Protein AF-A0A925E3F7-F1 (afdb_monomer)

Foldseek 3Di:
DQLVVCCVVPVVVCVVVVHHDDSVVVVVCVVCVVPVVVVVVVVVVVVVCCCVPPNVVVCVVCVVLQVVLVVQLVPDDCPPPAQQRSCCQSLVANDDDVCPCSNVAPEEAEGEDCPVQLDWDWDDDDRYIYIYHHRDHGPPDDDPDPVSLVSLLVLLVVLVPDPLLVVVQVVLVVVQKDWLVRSCVVVVHDSVVSCVNVCSCSSLPQWHWDDDPPIIMIHGDVVSVVVSVVSVCVVVVDPD

Sequence (240 aa):
TFVDAIYNAYAHKWNEKGEEFDGRVFEDAYPLLIDPPAMQATIVEHLRFMWDEYLQQEWKRVLPMLQDSADAFRQIDFNGQTAIQAARVVTGRNLSGIWEDLDRAESVVFVPSAHIGPYVSMFHHDQQIYVLFGARMPEGVKMRSAALTRSELLVRLSALADDTRLTILELLTERDELCAQDIITLLNLSQSSASRHLRQLTATGYLVERRREVAKCYSLNPDRLSDTILALRTFVRGKA

Structure (mmCIF, N/CA/C/O backbone):
data_AF-A0A925E3F7-F1
#
_entry.id   AF-A0A925E3F7-F1
#
loop_
_atom_site.group_PDB
_atom_site.id
_atom_site.type_symbol
_atom_site.label_atom_id
_atom_site.label_alt_id
_atom_site.label_comp_id
_atom_site.label_asym_id
_atom_site.label_entity_id
_atom_site.label_seq_id
_atom_site.pdbx_PDB_ins_code
_atom_site.Cartn_x
_atom_site.Cartn_y
_atom_site.Cartn_z
_atom_site.occupancy
_atom_site.B_iso_or_equiv
_atom_site.auth_seq_id
_atom_site.auth_comp_id
_atom_site.auth_asym_id
_atom_site.auth_atom_id
_atom_site.pdbx_PDB_model_num
ATOM 1 N N . THR A 1 1 ? 34.779 8.160 -27.592 1.00 80.88 1 THR A N 1
ATOM 2 C CA . THR A 1 1 ? 33.716 7.201 -27.972 1.00 80.88 1 THR A CA 1
ATOM 3 C C . THR A 1 1 ? 32.406 7.617 -27.310 1.00 80.88 1 THR A C 1
ATOM 5 O O . THR A 1 1 ? 32.421 8.564 -26.528 1.00 80.88 1 THR A O 1
ATOM 8 N N . PHE A 1 2 ? 31.270 6.977 -27.621 1.00 84.06 2 PHE A N 1
ATOM 9 C CA . PHE A 1 2 ? 30.008 7.229 -26.900 1.00 84.06 2 PHE A CA 1
ATOM 10 C C . PHE A 1 2 ? 30.173 7.018 -25.385 1.00 84.06 2 PHE A C 1
ATOM 12 O O . PHE A 1 2 ? 29.773 7.870 -24.598 1.00 84.06 2 PHE A O 1
ATOM 19 N N . VAL A 1 3 ? 30.860 5.944 -24.990 1.00 86.00 3 VAL A N 1
ATOM 20 C CA . VAL A 1 3 ? 31.165 5.622 -23.589 1.00 86.00 3 VAL A CA 1
ATOM 21 C C . VAL A 1 3 ? 32.004 6.711 -22.930 1.00 86.00 3 VAL A C 1
ATOM 23 O O . VAL A 1 3 ? 31.659 7.146 -21.838 1.00 86.00 3 VAL A O 1
ATOM 26 N N . ASP A 1 4 ? 33.037 7.227 -23.607 1.00 86.62 4 ASP A N 1
ATOM 27 C CA . ASP A 1 4 ? 33.854 8.325 -23.065 1.00 86.62 4 ASP A CA 1
ATOM 28 C C . ASP A 1 4 ? 33.016 9.591 -22.832 1.00 86.62 4 ASP A C 1
ATOM 30 O O . ASP A 1 4 ? 33.232 10.320 -21.865 1.00 86.62 4 ASP A O 1
ATOM 34 N N . ALA A 1 5 ? 32.042 9.866 -23.707 1.00 87.06 5 ALA A N 1
ATOM 35 C CA . ALA A 1 5 ? 31.140 11.002 -23.545 1.00 87.06 5 ALA A CA 1
ATOM 36 C C . ALA A 1 5 ? 30.210 10.817 -22.333 1.00 87.06 5 ALA A C 1
ATOM 38 O O . ALA A 1 5 ? 30.039 11.754 -21.553 1.00 87.06 5 ALA A O 1
ATOM 39 N N . ILE A 1 6 ? 29.663 9.611 -22.133 1.00 87.50 6 ILE A N 1
ATOM 40 C CA . ILE A 1 6 ? 28.860 9.269 -20.948 1.00 87.50 6 ILE A CA 1
ATOM 41 C C . ILE A 1 6 ? 29.702 9.343 -19.671 1.00 87.50 6 ILE A C 1
ATOM 43 O O . ILE A 1 6 ? 29.271 9.960 -18.697 1.00 87.50 6 ILE A O 1
ATOM 47 N N . TYR A 1 7 ? 30.906 8.769 -19.678 1.00 86.12 7 TYR A N 1
ATOM 48 C CA . TYR A 1 7 ? 31.830 8.804 -18.548 1.00 86.12 7 TYR A CA 1
ATOM 49 C C . TYR A 1 7 ? 32.138 10.248 -18.144 1.00 86.12 7 TYR A C 1
ATOM 51 O O . TYR A 1 7 ? 31.913 10.638 -17.000 1.00 86.12 7 TYR A O 1
ATOM 59 N N . ASN A 1 8 ? 32.543 11.092 -19.094 1.00 89.69 8 ASN A N 1
ATOM 60 C CA . ASN A 1 8 ? 32.860 12.492 -18.808 1.00 89.69 8 ASN A CA 1
ATOM 61 C C . ASN A 1 8 ? 31.646 13.289 -18.300 1.00 89.69 8 ASN A C 1
ATOM 63 O O . ASN A 1 8 ? 31.802 14.176 -17.462 1.00 89.69 8 ASN A O 1
ATOM 67 N N . ALA A 1 9 ? 30.437 12.975 -18.774 1.00 86.38 9 ALA A N 1
ATOM 68 C CA . ALA A 1 9 ? 29.220 13.661 -18.350 1.00 86.38 9 ALA A CA 1
ATOM 69 C C . ALA A 1 9 ? 28.705 13.199 -16.977 1.00 86.38 9 ALA A C 1
ATOM 71 O O . ALA A 1 9 ? 28.122 14.000 -16.242 1.00 86.38 9 ALA A O 1
ATOM 72 N N . TYR A 1 10 ? 28.897 11.927 -16.614 1.00 83.38 10 TYR A N 1
ATOM 73 C CA . TYR A 1 10 ? 28.172 11.324 -15.495 1.00 83.38 10 TYR A CA 1
ATOM 74 C C . TYR A 1 10 ? 29.018 10.556 -14.471 1.00 83.38 10 TYR A C 1
ATOM 76 O O . TYR A 1 10 ? 28.476 10.244 -13.413 1.00 83.38 10 TYR A O 1
ATOM 84 N N . ALA A 1 11 ? 30.316 10.310 -14.688 1.00 80.62 11 ALA A N 1
ATOM 85 C CA . ALA A 1 11 ? 31.153 9.519 -13.769 1.00 80.62 11 ALA A CA 1
ATOM 86 C C . ALA A 1 11 ? 31.174 10.060 -12.327 1.00 80.62 11 ALA A C 1
ATOM 88 O O . ALA A 1 11 ? 31.210 9.283 -11.375 1.00 80.62 11 ALA A O 1
ATOM 89 N N . HIS A 1 12 ? 31.061 11.381 -12.144 1.00 83.75 12 HIS A N 1
ATOM 90 C CA . HIS A 1 12 ? 30.967 11.991 -10.812 1.00 83.75 12 HIS A CA 1
ATOM 91 C C . HIS A 1 12 ? 29.797 11.432 -9.978 1.00 83.75 12 HIS A C 1
ATOM 93 O O . HIS A 1 12 ? 29.954 11.233 -8.777 1.00 83.75 12 HIS A O 1
ATOM 99 N N . LYS A 1 13 ? 28.663 11.088 -10.610 1.00 83.75 13 LYS A N 1
ATOM 100 C CA . LYS A 1 13 ? 27.480 10.539 -9.922 1.00 83.75 13 LYS A CA 1
ATOM 101 C C . LYS A 1 13 ? 27.688 9.124 -9.384 1.00 83.75 13 LYS A C 1
ATOM 103 O O . LYS A 1 13 ? 27.020 8.740 -8.429 1.00 83.75 13 LYS A O 1
ATOM 108 N N . TRP A 1 14 ? 28.567 8.344 -10.011 1.00 80.69 14 TRP A N 1
ATOM 109 C CA . TRP A 1 14 ? 28.932 7.001 -9.550 1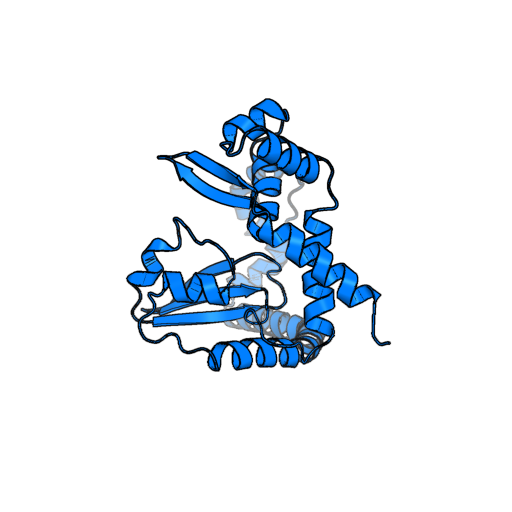.00 80.69 14 TRP A CA 1
ATOM 110 C C . TRP A 1 14 ? 29.900 7.088 -8.367 1.00 80.69 14 TRP A C 1
ATOM 112 O O . TRP A 1 14 ? 29.673 6.455 -7.336 1.00 80.69 14 TRP A O 1
ATOM 122 N N . ASN A 1 15 ? 30.877 7.997 -8.444 1.00 77.88 15 ASN A N 1
ATOM 123 C CA . ASN A 1 15 ? 31.803 8.269 -7.343 1.00 77.88 15 ASN A CA 1
ATOM 124 C C . ASN A 1 15 ? 31.083 8.755 -6.071 1.00 77.88 15 ASN A C 1
ATOM 126 O O . ASN A 1 15 ? 31.417 8.312 -4.975 1.00 77.88 15 ASN A O 1
ATOM 130 N N . GLU A 1 16 ? 30.065 9.613 -6.200 1.00 83.31 16 GLU A N 1
ATOM 131 C CA . GLU A 1 16 ? 29.233 10.077 -5.073 1.00 83.31 16 GLU A CA 1
ATOM 132 C C . GLU A 1 16 ? 28.479 8.941 -4.365 1.00 83.31 16 GLU A C 1
ATOM 134 O O . GLU A 1 16 ? 28.187 9.036 -3.173 1.00 83.31 16 GLU A O 1
ATOM 139 N N . LYS A 1 17 ? 28.175 7.858 -5.088 1.00 79.69 17 LYS A N 1
ATOM 140 C CA . LYS A 1 17 ? 27.519 6.659 -4.554 1.00 79.69 17 LYS A CA 1
ATOM 141 C C . LYS A 1 17 ? 28.503 5.584 -4.088 1.00 79.69 17 LYS A C 1
ATOM 143 O O . LYS A 1 17 ? 28.065 4.576 -3.543 1.00 79.69 17 LYS A O 1
ATOM 148 N N . GLY A 1 18 ? 29.809 5.792 -4.277 1.00 84.31 18 GLY A N 1
ATOM 149 C CA . GLY A 1 18 ? 30.837 4.784 -4.004 1.00 84.31 18 GLY A CA 1
ATOM 150 C C . GLY A 1 18 ? 30.796 3.591 -4.965 1.00 84.31 18 GLY A C 1
ATOM 151 O O . GLY A 1 18 ? 31.24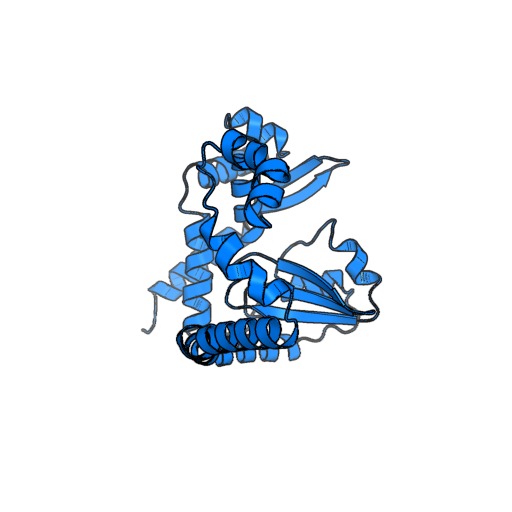5 2.507 -4.604 1.00 84.31 18 GLY A O 1
ATOM 152 N N . GLU A 1 19 ? 30.236 3.775 -6.161 1.00 83.75 19 GLU A N 1
ATOM 153 C CA . GLU A 1 19 ? 30.099 2.743 -7.191 1.00 83.75 19 GLU A CA 1
ATOM 154 C C . GLU A 1 19 ? 31.135 2.967 -8.304 1.00 83.75 19 GLU A C 1
ATOM 156 O O . GLU A 1 19 ? 31.425 4.105 -8.673 1.00 83.75 19 GLU A O 1
ATOM 161 N N . GLU A 1 20 ? 31.689 1.889 -8.863 1.00 83.38 20 GLU A N 1
ATOM 162 C CA . GLU A 1 20 ? 32.582 1.967 -10.024 1.00 83.38 20 GLU A CA 1
ATOM 163 C C . GLU A 1 20 ? 31.760 2.093 -11.317 1.00 83.38 20 GLU A C 1
ATOM 165 O O . GLU A 1 20 ? 30.698 1.481 -11.461 1.00 83.38 20 GLU A O 1
ATOM 170 N N . PHE A 1 21 ? 32.228 2.907 -12.266 1.00 83.88 21 PHE A N 1
ATOM 171 C CA . PHE A 1 21 ? 31.546 3.076 -13.547 1.00 83.88 21 PHE A CA 1
ATOM 172 C C . PHE A 1 21 ? 31.728 1.831 -14.429 1.00 83.88 21 PHE A C 1
ATOM 174 O O . PHE A 1 21 ? 32.831 1.557 -14.900 1.00 83.88 21 PHE A O 1
ATOM 181 N N . ASP A 1 22 ? 30.638 1.110 -14.705 1.00 83.38 22 ASP A N 1
ATOM 182 C CA . ASP A 1 22 ? 30.627 0.001 -15.666 1.00 83.38 22 ASP A CA 1
ATOM 183 C C . ASP A 1 22 ? 30.218 0.493 -17.065 1.00 83.38 22 ASP A C 1
ATOM 185 O O . ASP A 1 22 ? 29.039 0.699 -17.362 1.00 83.38 22 ASP A O 1
ATOM 189 N N . GLY A 1 23 ? 31.211 0.687 -17.938 1.00 83.00 23 GLY A N 1
ATOM 190 C CA . GLY A 1 23 ? 31.008 1.170 -19.307 1.00 83.00 23 GLY A CA 1
ATOM 191 C C . GLY A 1 23 ? 30.306 0.179 -20.239 1.00 83.00 23 GLY A C 1
ATOM 192 O O . GLY A 1 23 ? 29.714 0.608 -21.230 1.00 83.00 23 GLY A O 1
ATOM 193 N N . ARG A 1 24 ? 30.309 -1.121 -19.916 1.00 85.81 24 ARG A N 1
ATOM 194 C CA . ARG A 1 24 ? 29.814 -2.185 -20.812 1.00 85.81 24 ARG A CA 1
ATOM 195 C C . ARG A 1 24 ? 28.329 -2.046 -21.113 1.00 85.81 24 ARG A C 1
ATOM 197 O O . ARG A 1 24 ? 27.911 -2.197 -22.252 1.00 85.81 24 ARG A O 1
ATOM 204 N N . VAL A 1 25 ? 27.541 -1.645 -20.115 1.00 84.12 25 VAL A N 1
ATOM 205 C CA . VAL A 1 25 ? 26.101 -1.395 -20.289 1.00 84.12 25 VAL A CA 1
ATOM 206 C C . VAL A 1 25 ? 25.850 -0.316 -21.346 1.00 84.12 25 VAL A C 1
ATOM 208 O O . VAL A 1 25 ? 24.896 -0.404 -22.116 1.00 84.12 25 VAL A O 1
ATOM 211 N N . PHE A 1 26 ? 26.711 0.701 -21.410 1.00 87.88 26 PHE A N 1
ATOM 212 C CA . PHE A 1 26 ? 26.598 1.775 -22.393 1.00 87.88 26 PHE A CA 1
ATOM 213 C C . PHE A 1 26 ? 27.128 1.361 -23.769 1.00 87.88 26 PHE A C 1
ATOM 215 O O . PHE A 1 26 ? 26.588 1.817 -24.776 1.00 87.88 26 PHE A O 1
ATOM 222 N N . GLU A 1 27 ? 28.139 0.490 -23.826 1.00 88.81 27 GLU A N 1
ATOM 223 C CA . GLU A 1 27 ? 28.605 -0.129 -25.074 1.00 88.81 27 GLU A CA 1
ATOM 224 C C . GLU A 1 27 ? 27.503 -0.969 -25.717 1.00 88.81 27 GLU A C 1
ATOM 226 O O . GLU A 1 27 ? 27.208 -0.775 -26.895 1.00 88.81 27 GLU A O 1
ATOM 231 N N . ASP A 1 28 ? 26.837 -1.815 -24.931 1.00 86.12 28 ASP A N 1
ATOM 232 C CA . ASP A 1 28 ? 25.758 -2.687 -25.403 1.00 86.12 28 ASP A CA 1
ATOM 233 C C . ASP A 1 28 ? 24.484 -1.900 -25.758 1.00 86.12 28 ASP A C 1
ATOM 235 O O . ASP A 1 28 ? 23.753 -2.261 -26.682 1.00 86.12 28 ASP A O 1
ATOM 239 N N . ALA A 1 29 ? 24.214 -0.791 -25.060 1.00 87.00 29 ALA A N 1
ATOM 240 C CA . ALA A 1 29 ? 23.050 0.054 -25.329 1.00 87.00 29 ALA A CA 1
ATOM 241 C C . ALA A 1 29 ? 23.217 0.948 -26.568 1.00 87.00 29 ALA A C 1
ATOM 243 O O . ALA A 1 29 ? 22.222 1.296 -27.208 1.00 87.00 29 ALA A O 1
ATOM 244 N N . TYR A 1 30 ? 24.445 1.351 -26.914 1.00 90.31 30 TYR A N 1
ATOM 245 C CA . TYR A 1 30 ? 24.676 2.328 -27.980 1.00 90.31 30 TYR A CA 1
ATOM 246 C C . TYR A 1 30 ? 24.139 1.898 -29.356 1.00 90.31 30 TYR A C 1
ATOM 248 O O . TYR A 1 30 ? 23.446 2.711 -29.972 1.00 90.31 30 TYR A O 1
ATOM 256 N N . PRO A 1 31 ? 24.362 0.653 -29.833 1.00 91.56 31 PRO A N 1
ATOM 257 C CA . PRO A 1 31 ? 23.783 0.181 -31.090 1.00 91.56 31 PRO A CA 1
ATOM 258 C C . PRO A 1 31 ? 22.253 0.260 -31.115 1.00 91.56 31 PRO A C 1
ATOM 260 O O . PRO A 1 31 ? 21.681 0.605 -32.143 1.00 91.56 31 PRO A O 1
ATOM 263 N N . LEU A 1 32 ? 21.592 0.002 -29.981 1.00 92.25 32 LEU A N 1
ATOM 264 C CA . LEU A 1 32 ? 20.134 0.088 -29.867 1.00 92.25 32 LEU A CA 1
ATOM 265 C C . LEU A 1 32 ? 19.660 1.548 -29.943 1.00 92.25 32 LEU A C 1
ATOM 267 O O . LEU A 1 32 ? 18.677 1.849 -30.610 1.00 92.25 32 LEU A O 1
ATOM 271 N N . LEU A 1 33 ? 20.379 2.489 -29.324 1.00 89.94 33 LEU A N 1
ATOM 272 C CA . LEU A 1 33 ? 19.999 3.910 -29.336 1.00 89.94 33 LEU A CA 1
ATOM 273 C C . LEU A 1 33 ? 20.025 4.545 -30.734 1.00 89.94 33 LEU A C 1
ATOM 275 O O . LEU A 1 33 ? 19.300 5.509 -30.977 1.00 89.94 33 LEU A O 1
ATOM 279 N N . ILE A 1 34 ? 20.859 4.027 -31.638 1.00 94.50 34 ILE A N 1
ATOM 280 C CA . ILE A 1 34 ? 20.978 4.518 -33.020 1.00 94.50 34 ILE A CA 1
ATOM 281 C C . ILE A 1 34 ? 20.161 3.696 -34.032 1.00 94.50 34 ILE A C 1
ATOM 283 O O . ILE A 1 34 ? 20.112 4.068 -35.203 1.00 94.50 34 ILE A O 1
ATOM 287 N N . ASP A 1 35 ? 19.493 2.628 -33.585 1.00 96.31 35 ASP A N 1
ATOM 288 C CA . ASP A 1 35 ? 18.611 1.770 -34.384 1.00 96.31 35 ASP A CA 1
ATOM 289 C C . ASP A 1 35 ? 17.268 1.562 -33.647 1.00 96.31 35 ASP A C 1
ATOM 291 O O . ASP A 1 35 ? 17.087 0.587 -32.909 1.00 96.31 35 ASP A O 1
ATOM 295 N N . PRO A 1 36 ? 16.301 2.491 -33.814 1.00 94.56 36 PRO A N 1
ATOM 296 C CA . PRO A 1 36 ? 15.024 2.426 -33.106 1.00 94.56 36 PRO A CA 1
ATOM 297 C C . PRO A 1 36 ? 14.232 1.126 -33.343 1.00 94.56 36 PRO A C 1
ATOM 299 O O . PRO A 1 36 ? 13.681 0.601 -32.371 1.00 94.56 36 PRO A O 1
ATOM 302 N N . PRO A 1 37 ? 14.169 0.562 -34.570 1.00 97.00 37 PRO A N 1
ATOM 303 C CA . PRO A 1 37 ? 13.594 -0.765 -34.784 1.00 97.00 37 PRO A CA 1
ATOM 304 C C . PRO A 1 37 ? 14.263 -1.873 -33.962 1.00 97.00 37 PRO A C 1
ATOM 306 O O . PRO A 1 37 ? 13.551 -2.667 -33.339 1.00 97.00 37 PRO A O 1
ATOM 309 N N . ALA A 1 38 ? 15.599 -1.926 -33.917 1.00 95.50 38 ALA A N 1
ATOM 310 C CA . ALA A 1 38 ? 16.311 -2.920 -33.112 1.00 95.50 38 ALA A CA 1
ATOM 311 C C . ALA A 1 38 ? 16.031 -2.737 -31.612 1.00 95.50 38 ALA A C 1
ATOM 313 O O . ALA A 1 38 ? 15.701 -3.705 -30.928 1.00 95.50 38 ALA A O 1
ATOM 314 N N . MET A 1 39 ? 16.054 -1.498 -31.110 1.00 95.06 39 MET A N 1
ATOM 315 C CA . MET A 1 39 ? 15.705 -1.190 -29.718 1.00 95.06 39 MET A CA 1
ATOM 316 C C . MET A 1 39 ? 14.287 -1.637 -29.366 1.00 95.06 39 MET A C 1
ATOM 318 O O . MET A 1 39 ? 14.069 -2.258 -28.323 1.00 95.06 39 MET A O 1
ATOM 322 N N . GLN A 1 40 ? 13.316 -1.349 -30.237 1.00 96.44 40 GLN A N 1
ATOM 323 C CA . GLN A 1 40 ? 11.938 -1.785 -30.044 1.00 96.44 40 GLN A CA 1
ATOM 324 C C . GLN A 1 40 ? 11.850 -3.313 -29.989 1.00 96.44 40 GLN A C 1
ATOM 326 O O . GLN A 1 40 ? 11.184 -3.846 -29.100 1.00 96.44 40 GLN A O 1
ATOM 331 N N . ALA A 1 41 ? 12.520 -4.017 -30.906 1.00 96.50 41 ALA A N 1
ATOM 332 C CA . ALA A 1 41 ? 12.535 -5.475 -30.932 1.00 96.50 41 ALA A CA 1
ATOM 333 C C . ALA A 1 41 ? 13.101 -6.055 -29.628 1.00 96.50 41 ALA A C 1
ATOM 335 O O . ALA A 1 41 ? 12.443 -6.892 -29.013 1.00 96.50 41 ALA A O 1
ATOM 336 N N . THR A 1 42 ? 14.242 -5.545 -29.154 1.00 94.94 42 THR A N 1
ATOM 337 C CA . THR A 1 42 ? 14.868 -5.972 -27.894 1.00 94.94 42 THR A CA 1
ATOM 338 C C . THR A 1 42 ? 13.965 -5.731 -26.683 1.00 94.94 42 THR A C 1
ATOM 340 O O . THR A 1 42 ? 13.798 -6.624 -25.853 1.00 94.94 42 THR A O 1
ATOM 343 N N . ILE A 1 43 ? 13.336 -4.554 -26.574 1.00 95.12 43 ILE A N 1
ATOM 344 C CA . ILE A 1 43 ? 12.414 -4.254 -25.464 1.00 95.12 43 ILE A CA 1
ATOM 345 C C . ILE A 1 43 ? 11.214 -5.204 -25.498 1.00 95.12 43 ILE A C 1
ATOM 347 O O . ILE A 1 43 ? 10.842 -5.771 -24.471 1.00 95.12 43 ILE A O 1
ATOM 351 N N . VAL A 1 44 ? 10.602 -5.395 -26.668 1.00 97.50 44 VAL A N 1
ATOM 352 C CA . VAL A 1 44 ? 9.4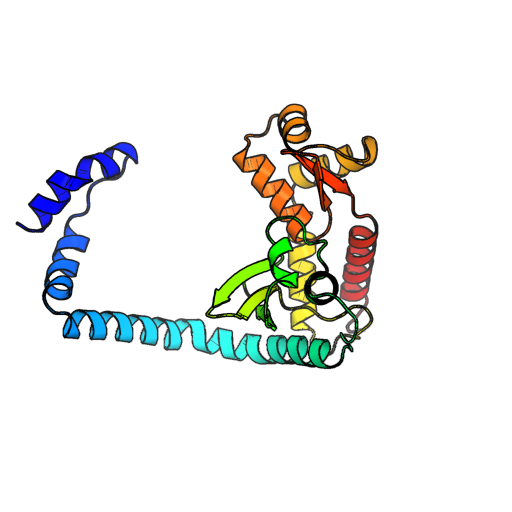32 -6.269 -26.821 1.00 97.50 44 VAL A CA 1
ATOM 353 C C . VAL A 1 44 ? 9.788 -7.724 -26.518 1.00 97.50 44 VAL A C 1
ATOM 355 O O . VAL A 1 44 ? 9.011 -8.406 -25.853 1.00 97.50 44 VAL A O 1
ATOM 358 N N . GLU A 1 45 ? 10.945 -8.200 -26.972 1.00 97.62 45 GLU A N 1
ATOM 359 C CA . GLU A 1 45 ? 11.448 -9.541 -26.670 1.00 97.62 45 GLU A CA 1
ATOM 360 C C . GLU A 1 45 ? 11.653 -9.731 -25.166 1.00 97.62 45 GLU A C 1
ATOM 362 O O . GLU A 1 45 ? 11.151 -10.699 -24.599 1.00 97.62 45 GLU A O 1
ATOM 367 N N . HIS A 1 46 ? 12.287 -8.768 -24.494 1.00 96.06 46 HIS A N 1
ATOM 368 C CA . HIS A 1 46 ? 12.482 -8.827 -23.049 1.00 96.06 46 HIS A CA 1
ATOM 369 C C . HIS A 1 46 ? 11.154 -8.815 -22.275 1.00 96.06 46 HIS A C 1
ATOM 371 O O . HIS A 1 46 ? 10.971 -9.595 -21.340 1.00 96.06 46 HIS A O 1
ATOM 377 N N . LEU A 1 47 ? 10.194 -7.973 -22.674 1.00 97.81 47 LEU A N 1
ATOM 378 C CA . LEU A 1 47 ? 8.861 -7.941 -22.063 1.00 97.81 47 LEU A CA 1
ATOM 379 C C . LEU A 1 47 ? 8.104 -9.262 -22.266 1.00 97.81 47 LEU A C 1
ATOM 381 O O . LEU A 1 47 ? 7.431 -9.719 -21.343 1.00 97.81 47 LEU A O 1
ATOM 385 N N . ARG A 1 48 ? 8.224 -9.889 -23.444 1.00 98.00 48 ARG A N 1
ATOM 386 C CA . ARG A 1 48 ? 7.644 -11.215 -23.717 1.00 98.00 48 ARG A CA 1
ATOM 387 C C . ARG A 1 48 ? 8.292 -12.293 -22.865 1.00 98.00 48 ARG A C 1
ATOM 389 O O . ARG A 1 48 ? 7.570 -13.033 -22.217 1.00 98.00 48 ARG A O 1
ATOM 396 N N . PHE A 1 49 ? 9.619 -12.310 -22.778 1.00 97.81 49 PHE A N 1
ATOM 397 C CA . PHE A 1 49 ? 10.344 -13.207 -21.881 1.00 97.81 49 PHE A CA 1
ATOM 398 C C . PHE A 1 49 ? 9.872 -13.054 -20.429 1.00 97.81 49 PHE A C 1
ATOM 400 O O . PHE A 1 49 ? 9.522 -14.040 -19.787 1.00 97.81 49 PHE A O 1
ATOM 407 N N . MET A 1 50 ? 9.778 -11.820 -19.916 1.00 97.62 50 MET A N 1
ATOM 408 C CA . MET A 1 50 ? 9.261 -11.588 -18.563 1.00 97.62 50 MET A CA 1
ATOM 409 C C . MET A 1 50 ? 7.829 -12.106 -18.394 1.00 97.62 50 MET A C 1
ATOM 411 O O . MET A 1 50 ? 7.491 -12.680 -17.355 1.00 97.62 50 MET A O 1
ATOM 415 N N . TRP A 1 51 ? 6.982 -11.897 -19.403 1.00 97.19 51 TRP A N 1
ATOM 416 C CA . TRP A 1 51 ? 5.612 -12.386 -19.392 1.00 97.19 51 TRP A CA 1
ATOM 417 C C . TRP A 1 51 ? 5.546 -13.912 -19.365 1.00 97.19 51 TRP A C 1
ATOM 419 O O . TRP A 1 51 ? 4.907 -14.467 -18.473 1.00 97.19 51 TRP A O 1
ATOM 429 N N . ASP A 1 52 ? 6.215 -14.570 -20.304 1.00 97.12 52 ASP A N 1
ATOM 430 C CA . ASP A 1 52 ? 6.130 -16.012 -20.511 1.00 97.12 52 ASP A CA 1
ATOM 431 C C . ASP A 1 52 ? 6.766 -16.793 -19.353 1.00 97.12 52 ASP A C 1
ATOM 433 O O . ASP A 1 52 ? 6.169 -17.760 -18.875 1.00 97.12 52 ASP A O 1
ATOM 437 N N . GLU A 1 53 ? 7.904 -16.327 -18.832 1.00 96.06 53 GLU A N 1
ATOM 438 C CA . GLU A 1 53 ? 8.655 -17.040 -17.792 1.00 96.06 53 GLU A CA 1
ATOM 439 C C . GLU A 1 53 ? 8.172 -16.747 -16.366 1.00 96.06 53 GLU A C 1
ATOM 441 O O . GLU A 1 53 ? 8.225 -17.626 -15.506 1.00 96.06 53 GLU A O 1
ATOM 446 N N . TYR A 1 54 ? 7.697 -15.526 -16.083 1.00 92.31 54 TYR A N 1
ATOM 447 C CA . TYR A 1 54 ? 7.428 -15.103 -14.700 1.00 92.31 54 TYR A CA 1
ATOM 448 C C . TYR A 1 54 ? 5.995 -14.622 -14.468 1.00 92.31 54 TYR A C 1
ATOM 450 O O . TYR A 1 54 ? 5.360 -15.010 -13.483 1.00 92.31 54 TYR A O 1
ATOM 458 N N . LEU A 1 55 ? 5.460 -13.758 -15.335 1.00 95.00 55 LEU A N 1
ATOM 459 C CA . LEU A 1 55 ? 4.217 -13.040 -15.024 1.00 95.00 55 LEU A CA 1
ATOM 460 C C . LEU A 1 55 ? 2.953 -13.821 -15.400 1.00 95.00 55 LEU A C 1
ATOM 462 O O . LEU A 1 55 ? 1.941 -13.694 -14.713 1.00 95.00 55 LEU A O 1
ATOM 466 N N . GLN A 1 56 ? 2.977 -14.646 -16.450 1.00 96.56 56 GLN A N 1
ATOM 467 C CA . GLN A 1 56 ? 1.779 -15.325 -16.954 1.00 96.56 56 GLN A CA 1
ATOM 468 C C . GLN A 1 56 ? 1.226 -16.341 -15.944 1.00 96.56 56 GLN A C 1
ATOM 470 O O . GLN A 1 56 ? 0.009 -16.425 -15.745 1.00 96.56 56 GLN A O 1
ATOM 475 N N . GLN A 1 57 ? 2.099 -17.123 -15.301 1.00 93.56 57 GLN A N 1
ATOM 476 C CA . GLN A 1 57 ? 1.681 -18.090 -14.282 1.00 93.56 57 GLN A CA 1
ATOM 477 C C . GLN A 1 57 ? 1.079 -17.378 -13.068 1.00 93.56 57 GLN A C 1
ATOM 479 O O . GLN A 1 57 ? 0.025 -17.781 -12.572 1.00 93.56 57 GLN A O 1
ATOM 484 N N . GLU A 1 58 ? 1.720 -16.299 -12.622 1.00 92.25 58 GLU A N 1
ATOM 485 C CA . GLU A 1 58 ? 1.229 -15.483 -11.518 1.00 92.25 58 GLU A CA 1
ATOM 486 C C . GLU A 1 58 ? -0.121 -14.842 -11.857 1.00 92.25 58 GLU A C 1
ATOM 488 O O . GLU A 1 58 ? -1.055 -14.938 -11.062 1.00 92.25 58 GLU A O 1
ATOM 493 N N . TRP A 1 59 ? -0.276 -14.294 -13.066 1.00 94.12 59 TRP A N 1
ATOM 494 C CA . TRP A 1 59 ? -1.540 -13.746 -13.558 1.00 94.12 59 TRP A CA 1
ATOM 495 C C . TRP A 1 59 ? -2.663 -14.783 -13.516 1.00 94.12 59 TRP A C 1
ATOM 497 O O . TRP A 1 59 ? -3.712 -14.529 -12.927 1.00 94.12 59 TRP A O 1
ATOM 507 N N . LYS A 1 60 ? -2.430 -15.987 -14.056 1.00 94.38 60 LYS A N 1
ATOM 508 C CA . LYS A 1 60 ? -3.396 -17.100 -13.997 1.00 94.38 60 LYS A CA 1
ATOM 509 C C . LYS A 1 60 ? -3.761 -17.465 -12.556 1.00 94.38 60 LYS A C 1
ATOM 511 O O . LYS A 1 60 ? -4.916 -17.784 -12.284 1.00 94.38 60 LYS A O 1
ATOM 516 N N . ARG A 1 61 ? -2.794 -17.408 -11.633 1.00 90.56 61 ARG A N 1
ATOM 517 C CA . ARG A 1 61 ? -2.997 -17.717 -10.211 1.00 90.56 61 ARG A CA 1
ATOM 518 C C . ARG A 1 61 ? -3.856 -16.671 -9.500 1.00 90.56 61 ARG A C 1
ATOM 520 O O . ARG A 1 61 ? -4.692 -17.048 -8.680 1.00 90.56 61 ARG A O 1
ATOM 527 N N . VAL A 1 62 ? -3.646 -15.381 -9.767 1.00 90.38 62 VAL A N 1
ATOM 528 C CA . VAL A 1 62 ? -4.341 -14.292 -9.054 1.00 90.38 62 VAL A CA 1
ATOM 529 C C . VAL A 1 62 ? -5.635 -13.844 -9.729 1.00 90.38 62 VAL A C 1
ATOM 531 O O . VAL A 1 62 ? -6.497 -13.294 -9.049 1.00 90.38 62 VAL A O 1
ATOM 534 N N . LEU A 1 63 ? -5.816 -14.100 -11.027 1.00 92.44 63 LEU A N 1
ATOM 535 C CA . LEU A 1 63 ? -6.969 -13.627 -11.798 1.00 92.44 63 LEU A CA 1
ATOM 536 C C . LEU A 1 63 ? -8.334 -13.983 -11.172 1.00 92.44 63 LEU A C 1
ATOM 538 O O . LEU A 1 63 ? -9.132 -13.058 -11.014 1.00 92.44 63 LEU A O 1
ATOM 542 N N . PRO A 1 64 ? -8.611 -15.230 -10.731 1.00 91.00 64 PRO A N 1
ATOM 543 C CA . PRO A 1 64 ? -9.905 -15.557 -10.121 1.00 91.00 64 PRO A CA 1
ATOM 544 C C . PRO A 1 64 ? -10.189 -14.729 -8.863 1.00 91.00 64 PRO A C 1
ATOM 546 O O . PRO A 1 64 ? -11.293 -14.243 -8.656 1.00 91.00 64 PRO A O 1
ATOM 549 N N . MET A 1 65 ? -9.158 -14.500 -8.047 1.00 87.81 65 MET A N 1
ATOM 550 C CA . MET A 1 65 ? -9.248 -13.696 -6.830 1.00 87.81 65 MET A CA 1
ATOM 551 C C . MET A 1 65 ? -9.549 -12.218 -7.138 1.00 87.81 65 MET A C 1
ATOM 553 O O . MET A 1 65 ? -10.316 -11.579 -6.417 1.00 87.81 65 MET A O 1
ATOM 557 N N . LEU A 1 66 ? -8.947 -11.666 -8.197 1.00 92.50 66 LEU A N 1
ATOM 558 C CA . LEU A 1 66 ? -9.206 -10.293 -8.641 1.00 92.50 66 LEU A CA 1
ATOM 559 C C . LEU A 1 66 ? -10.617 -10.142 -9.222 1.00 92.50 66 LEU A C 1
ATOM 561 O O . LEU A 1 66 ? -11.278 -9.142 -8.945 1.00 92.50 66 LEU A O 1
ATOM 565 N N . GLN A 1 67 ? -11.081 -11.138 -9.981 1.00 93.06 67 GLN A N 1
ATOM 566 C CA . GLN A 1 67 ? -12.442 -11.190 -10.518 1.00 93.06 67 GLN A CA 1
ATOM 567 C C . GLN A 1 67 ? -13.478 -11.253 -9.393 1.00 93.06 67 GLN A C 1
ATOM 569 O O . GLN A 1 67 ? -14.369 -10.411 -9.363 1.00 93.06 67 GLN A O 1
ATOM 574 N N . ASP A 1 68 ? -13.296 -12.146 -8.415 1.00 89.56 68 ASP A N 1
ATOM 575 C CA . ASP A 1 68 ? -14.170 -12.247 -7.239 1.00 89.56 68 ASP A CA 1
ATOM 576 C C . ASP A 1 68 ? -14.282 -10.909 -6.487 1.00 89.56 68 ASP A C 1
ATOM 578 O O . ASP A 1 68 ? -15.376 -10.492 -6.104 1.00 89.56 68 ASP A O 1
ATOM 582 N N . SER A 1 69 ? -13.149 -10.224 -6.283 1.00 90.75 69 SER A N 1
ATOM 583 C CA . SER A 1 69 ? -13.103 -8.913 -5.625 1.00 90.75 69 SER A CA 1
ATOM 584 C C . SER A 1 69 ? -13.866 -7.855 -6.428 1.00 90.75 69 SER A C 1
ATOM 586 O O . SER A 1 69 ? -14.726 -7.165 -5.878 1.00 90.75 69 SER A O 1
ATOM 588 N N . ALA A 1 70 ? -13.605 -7.755 -7.735 1.00 93.81 70 ALA A N 1
ATOM 589 C CA . ALA A 1 70 ? -14.288 -6.808 -8.613 1.00 93.81 70 ALA A CA 1
ATOM 590 C C . ALA A 1 70 ? -15.802 -7.072 -8.676 1.00 93.81 70 ALA A C 1
ATOM 592 O O . ALA A 1 70 ? -16.597 -6.140 -8.552 1.00 93.81 70 ALA A O 1
ATOM 593 N N . ASP A 1 71 ? -16.210 -8.332 -8.823 1.00 92.88 71 ASP A N 1
ATOM 594 C CA . ASP A 1 71 ? -17.615 -8.727 -8.921 1.00 92.88 71 ASP A CA 1
ATOM 595 C C . ASP A 1 71 ? -18.376 -8.495 -7.615 1.00 92.88 71 ASP A C 1
ATOM 597 O O . ASP A 1 71 ? -19.542 -8.102 -7.651 1.00 92.88 71 ASP A O 1
ATOM 601 N N . ALA A 1 72 ? -17.727 -8.663 -6.460 1.00 90.25 72 ALA A N 1
ATOM 602 C CA . ALA A 1 72 ? -18.329 -8.337 -5.171 1.00 90.25 72 ALA A CA 1
ATOM 603 C C . ALA A 1 72 ? -18.592 -6.829 -5.022 1.00 90.25 72 ALA A C 1
ATOM 605 O O . ALA A 1 72 ? -19.672 -6.442 -4.581 1.00 90.25 72 ALA A O 1
ATOM 606 N N . PHE A 1 73 ? -17.648 -5.967 -5.418 1.00 92.81 73 PHE A N 1
ATOM 607 C CA . PHE A 1 73 ? -17.851 -4.513 -5.360 1.00 92.81 73 PHE A CA 1
ATOM 608 C C . PHE A 1 73 ? -18.852 -4.003 -6.402 1.00 92.81 73 PHE A C 1
ATOM 610 O O . PHE A 1 73 ? -19.565 -3.045 -6.122 1.00 92.81 73 PHE A O 1
ATOM 617 N N . ARG A 1 74 ? -18.984 -4.666 -7.559 1.00 92.56 74 ARG A N 1
ATOM 618 C CA . ARG A 1 74 ? -20.028 -4.354 -8.557 1.00 92.56 74 ARG A CA 1
ATOM 619 C C . ARG A 1 74 ? -21.455 -4.565 -8.042 1.00 92.56 74 ARG A C 1
ATOM 621 O O . ARG A 1 74 ? -22.380 -4.007 -8.617 1.00 92.56 74 ARG A O 1
ATOM 628 N N . GLN A 1 75 ? -21.641 -5.377 -7.000 1.00 90.69 75 GLN A N 1
ATOM 629 C CA . GLN A 1 75 ? -22.954 -5.634 -6.393 1.00 90.69 75 GLN A CA 1
ATOM 630 C C . GLN A 1 75 ? -23.364 -4.570 -5.366 1.00 90.69 75 GLN A C 1
ATOM 632 O O . GLN A 1 75 ? -24.499 -4.596 -4.894 1.00 90.69 75 GLN A O 1
ATOM 637 N N . ILE A 1 76 ? -22.462 -3.657 -4.995 1.00 90.62 76 ILE A N 1
ATOM 638 C CA . ILE A 1 76 ? -22.768 -2.571 -4.064 1.00 90.62 76 ILE A CA 1
ATOM 639 C C . ILE A 1 76 ? -23.422 -1.426 -4.826 1.00 90.62 76 ILE A C 1
ATOM 641 O O . ILE A 1 76 ? -22.924 -0.988 -5.863 1.00 90.62 76 ILE A O 1
ATOM 645 N N . ASP A 1 77 ? -24.508 -0.904 -4.264 1.00 90.12 77 ASP A N 1
ATOM 646 C CA . ASP A 1 77 ? -25.111 0.325 -4.751 1.00 90.12 77 ASP A CA 1
ATOM 647 C C . ASP A 1 77 ? -24.334 1.549 -4.237 1.00 90.12 77 ASP A C 1
ATOM 649 O O . ASP A 1 77 ? -24.332 1.860 -3.042 1.00 90.12 77 ASP A O 1
ATOM 653 N N . PHE A 1 78 ? -23.656 2.234 -5.157 1.00 89.00 78 PHE A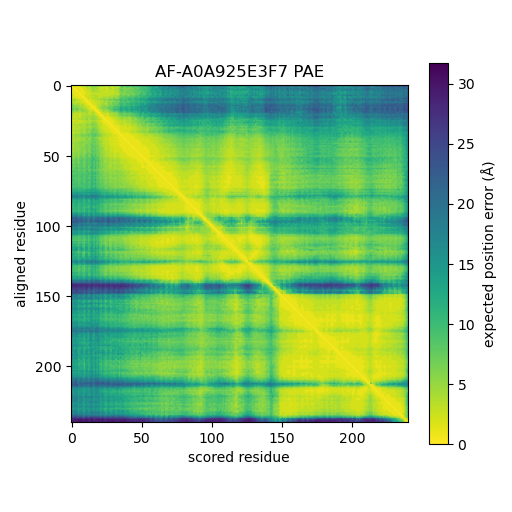 N 1
ATOM 654 C CA . PHE A 1 78 ? -22.955 3.492 -4.895 1.00 89.00 78 PHE A CA 1
ATOM 655 C C . PHE A 1 78 ? -23.785 4.726 -5.274 1.00 89.00 78 PHE A C 1
ATOM 657 O O . PHE A 1 78 ? -23.281 5.847 -5.186 1.00 89.00 78 PHE A O 1
ATOM 664 N N . ASN A 1 79 ? -25.044 4.562 -5.694 1.00 88.69 79 ASN A N 1
ATOM 665 C CA . ASN A 1 79 ? -25.883 5.698 -6.059 1.00 88.69 79 ASN A CA 1
ATOM 666 C C . ASN A 1 79 ? -26.055 6.662 -4.879 1.00 88.69 79 ASN A C 1
ATOM 668 O O . ASN A 1 79 ? -26.328 6.264 -3.747 1.00 88.69 79 ASN A O 1
ATOM 672 N N . GLY A 1 80 ? -25.888 7.956 -5.157 1.00 85.12 80 GLY A N 1
ATOM 673 C CA . GLY A 1 80 ? -25.976 9.013 -4.149 1.00 85.12 80 GLY A CA 1
ATOM 674 C C . GLY A 1 80 ? -24.755 9.141 -3.230 1.00 85.12 80 GLY A C 1
ATOM 675 O O . GLY A 1 80 ? -24.766 10.009 -2.359 1.00 85.12 80 GLY A O 1
ATOM 676 N N . GLN A 1 81 ? -23.707 8.330 -3.418 1.00 86.56 81 GLN A N 1
ATOM 677 C CA . GLN A 1 81 ? -22.431 8.498 -2.720 1.00 86.56 81 GLN A CA 1
ATOM 678 C C . GLN A 1 81 ? -21.486 9.419 -3.502 1.00 86.56 81 GLN A C 1
ATOM 680 O O . GLN A 1 81 ? -21.476 9.418 -4.733 1.00 86.56 81 GLN A O 1
ATOM 685 N N . THR A 1 82 ? -20.651 10.181 -2.792 1.00 88.31 82 THR A N 1
ATOM 686 C CA . THR A 1 82 ? -19.533 10.905 -3.420 1.00 88.31 82 THR A CA 1
ATOM 687 C C . THR A 1 82 ? -18.417 9.939 -3.824 1.00 88.31 82 THR A C 1
ATOM 689 O O . THR A 1 82 ? -18.329 8.819 -3.306 1.00 88.31 82 THR A O 1
ATOM 692 N N . ALA A 1 83 ? -17.511 10.362 -4.710 1.00 87.12 83 ALA A N 1
ATOM 693 C CA . ALA A 1 83 ? -16.399 9.516 -5.139 1.00 87.12 83 ALA A CA 1
ATOM 694 C C . ALA A 1 83 ? -15.473 9.170 -3.961 1.00 87.12 83 ALA A C 1
ATOM 696 O O . ALA A 1 83 ? -14.997 8.038 -3.849 1.00 87.12 83 ALA A O 1
ATOM 697 N N . ILE A 1 84 ? -15.284 10.105 -3.023 1.00 86.25 84 ILE A N 1
ATOM 698 C CA . ILE A 1 84 ? -14.546 9.857 -1.775 1.00 86.25 84 ILE A CA 1
ATOM 699 C C . ILE A 1 84 ? -15.253 8.819 -0.890 1.00 86.25 84 ILE A C 1
ATOM 701 O O . ILE A 1 84 ? -14.584 7.969 -0.299 1.00 86.25 84 ILE A O 1
ATOM 705 N N . GLN A 1 85 ? -16.584 8.855 -0.781 1.00 87.38 85 GLN A N 1
ATOM 706 C CA . GLN A 1 85 ? -17.343 7.860 -0.011 1.00 87.38 85 GLN A CA 1
ATOM 707 C C . GLN A 1 85 ? -17.224 6.467 -0.636 1.00 87.38 85 GLN A C 1
ATOM 709 O O . GLN A 1 85 ? -16.860 5.519 0.064 1.00 87.38 85 GLN A O 1
ATOM 714 N N . ALA A 1 86 ? -17.405 6.362 -1.954 1.00 90.06 86 ALA A N 1
ATOM 715 C CA . ALA A 1 86 ? -17.201 5.113 -2.680 1.00 90.06 86 ALA A CA 1
ATOM 716 C C . ALA A 1 86 ? -15.763 4.593 -2.503 1.00 90.06 86 ALA A C 1
ATOM 718 O O . ALA A 1 86 ? -15.552 3.420 -2.194 1.00 90.06 86 ALA A O 1
ATOM 719 N N . ALA A 1 87 ? -14.761 5.472 -2.589 1.00 89.56 87 ALA A N 1
ATOM 720 C CA . ALA A 1 87 ? -13.365 5.100 -2.389 1.00 89.56 87 ALA A CA 1
ATOM 721 C C . ALA A 1 87 ? -13.082 4.616 -0.961 1.00 89.56 87 ALA A C 1
ATOM 723 O O . ALA A 1 87 ? -12.325 3.659 -0.780 1.00 89.56 87 ALA A O 1
ATOM 724 N N . ARG A 1 88 ? -13.715 5.208 0.059 1.00 86.81 88 ARG A N 1
ATOM 725 C CA . ARG A 1 88 ? -13.634 4.709 1.440 1.00 86.81 88 ARG A CA 1
ATOM 726 C C . ARG A 1 88 ? -14.203 3.304 1.559 1.00 86.81 88 ARG A C 1
ATOM 728 O O . ARG A 1 88 ? -13.556 2.474 2.179 1.00 86.81 88 ARG A O 1
ATOM 735 N N . VAL A 1 89 ? -15.341 3.014 0.934 1.00 88.56 89 VAL A N 1
ATOM 736 C CA . VAL A 1 89 ? -15.950 1.673 0.950 1.00 88.56 89 VAL A CA 1
ATOM 737 C C . VAL A 1 89 ? -15.072 0.652 0.220 1.00 88.56 89 VAL A C 1
ATOM 739 O O . VAL A 1 89 ? -14.775 -0.410 0.766 1.00 88.56 89 VAL A O 1
ATOM 742 N N . VAL A 1 90 ? -14.608 0.976 -0.990 1.00 90.75 90 VAL A N 1
ATOM 743 C CA . VAL A 1 90 ? -13.835 0.047 -1.832 1.00 90.75 90 VAL A CA 1
ATOM 744 C C . VAL A 1 90 ? -12.463 -0.248 -1.238 1.00 90.75 90 VAL A C 1
ATOM 746 O O . VAL A 1 90 ? -12.035 -1.398 -1.144 1.00 90.75 90 VAL A O 1
ATOM 749 N N . THR A 1 91 ? -11.763 0.792 -0.795 1.00 87.88 91 THR A N 1
ATOM 750 C CA . THR A 1 91 ? -10.411 0.641 -0.251 1.00 87.88 91 THR A CA 1
ATOM 751 C C . THR A 1 91 ? -10.418 0.258 1.236 1.00 87.88 91 THR A C 1
ATOM 753 O O . THR A 1 91 ? -9.427 -0.281 1.738 1.00 87.88 91 THR A O 1
ATOM 756 N N . GLY A 1 92 ? -11.531 0.512 1.942 1.00 81.56 92 GLY A N 1
ATOM 757 C CA . GLY A 1 92 ? -11.679 0.495 3.406 1.00 81.56 92 GLY A CA 1
ATOM 758 C C . GLY A 1 92 ? -10.626 1.325 4.118 1.00 81.56 92 GLY A C 1
ATOM 759 O O . GLY A 1 92 ? -10.055 0.892 5.119 1.00 81.56 92 GLY A O 1
ATOM 760 N N . ARG A 1 93 ? -10.317 2.489 3.550 1.00 77.69 93 ARG A N 1
ATOM 761 C CA . ARG A 1 93 ? -9.357 3.447 4.088 1.00 77.69 93 ARG A CA 1
ATOM 762 C C . ARG A 1 93 ? -10.019 4.792 4.235 1.00 77.69 93 ARG A C 1
ATOM 764 O O . ARG A 1 93 ? -10.771 5.217 3.363 1.00 77.69 93 ARG A O 1
ATOM 771 N N . ASN A 1 94 ? -9.657 5.500 5.297 1.00 71.25 94 ASN A N 1
ATOM 772 C CA . ASN A 1 94 ? -9.985 6.907 5.400 1.00 71.25 94 ASN A CA 1
ATOM 773 C C . ASN A 1 94 ? -8.998 7.700 4.535 1.00 71.25 94 ASN A C 1
ATOM 775 O O . ASN A 1 94 ? -7.856 7.944 4.921 1.00 71.25 94 ASN A O 1
ATOM 779 N N . LEU A 1 95 ? -9.411 7.986 3.303 1.00 71.88 95 LEU A N 1
ATOM 780 C CA . LEU A 1 95 ? -8.605 8.702 2.322 1.00 71.88 95 LEU A CA 1
ATOM 781 C C . LEU A 1 95 ? -8.706 10.218 2.576 1.00 71.88 95 LEU A C 1
ATOM 783 O O . LEU A 1 95 ? -9.810 10.753 2.684 1.00 71.88 95 LEU A O 1
ATOM 787 N N . SER A 1 96 ? -7.559 10.902 2.679 1.00 64.50 96 SER A N 1
ATOM 788 C CA . SER A 1 96 ? -7.462 12.362 2.870 1.00 64.50 96 SER A CA 1
ATOM 789 C C . SER A 1 96 ? -6.340 12.983 2.030 1.00 64.50 96 SER A C 1
ATOM 791 O O . SER A 1 96 ? -5.336 12.316 1.758 1.00 64.50 96 SER A O 1
ATOM 793 N N . GLY A 1 97 ? -6.457 14.261 1.660 1.00 69.31 97 GLY A N 1
ATOM 794 C CA . GLY A 1 97 ? -5.413 15.003 0.950 1.00 69.31 97 GLY A CA 1
ATOM 795 C C . GLY A 1 97 ? -5.410 14.743 -0.555 1.00 69.31 97 GLY A C 1
ATOM 796 O O . GLY A 1 97 ? -6.237 15.288 -1.266 1.00 69.31 97 GLY A O 1
ATOM 797 N N . ILE A 1 98 ? -4.497 13.893 -1.050 1.00 61.72 98 ILE A N 1
ATOM 798 C CA . ILE A 1 98 ? -4.296 13.622 -2.500 1.00 61.72 98 ILE A CA 1
ATOM 799 C C . ILE A 1 98 ? -5.578 13.081 -3.182 1.00 61.72 98 ILE A C 1
ATOM 801 O O . ILE A 1 98 ? -5.680 13.046 -4.397 1.00 61.72 98 ILE A O 1
ATOM 805 N N . TRP A 1 99 ? -6.577 12.687 -2.393 1.00 70.50 99 TRP A N 1
ATOM 806 C CA . TRP A 1 99 ? -7.855 12.131 -2.832 1.00 70.50 99 TRP A CA 1
ATOM 807 C C . TRP A 1 99 ? -8.973 13.174 -2.983 1.00 70.50 99 TRP A C 1
ATOM 809 O O . TRP A 1 99 ? -10.080 12.812 -3.366 1.00 70.50 99 TRP A O 1
ATOM 819 N N . GLU A 1 100 ? -8.712 14.448 -2.680 1.00 70.38 100 GLU A N 1
ATOM 820 C CA . GLU A 1 100 ? -9.688 15.544 -2.819 1.00 70.38 100 GLU A CA 1
ATOM 821 C C . GLU A 1 100 ? -10.101 15.782 -4.280 1.00 70.38 100 GLU A C 1
ATOM 823 O O . GLU A 1 100 ? -11.215 16.227 -4.545 1.00 70.38 100 GLU A O 1
ATOM 828 N N . ASP A 1 101 ? -9.246 15.413 -5.236 1.00 75.12 101 ASP A N 1
ATOM 829 C CA . ASP A 1 101 ? -9.550 15.519 -6.664 1.00 75.12 101 ASP A CA 1
ATOM 830 C C . ASP A 1 101 ? -10.496 14.415 -7.174 1.00 75.12 101 ASP A C 1
ATOM 832 O O . ASP A 1 101 ? -10.971 14.505 -8.305 1.00 75.12 101 ASP A O 1
ATOM 836 N N . LEU A 1 102 ? -10.832 13.403 -6.356 1.00 81.44 102 LEU A N 1
ATOM 837 C CA . LEU A 1 102 ? -11.778 12.346 -6.746 1.00 81.44 102 LEU A CA 1
ATOM 838 C C . LEU A 1 102 ? -13.161 12.901 -7.090 1.00 81.44 102 LEU A C 1
ATOM 840 O O . LEU A 1 102 ? -13.760 12.473 -8.071 1.00 81.44 102 LEU A O 1
ATOM 844 N N . ASP A 1 103 ? -13.652 13.870 -6.315 1.00 76.38 103 ASP A N 1
ATOM 845 C CA . ASP A 1 103 ? -14.980 14.457 -6.533 1.00 76.38 103 ASP A CA 1
ATOM 846 C C . ASP A 1 103 ? -15.011 15.404 -7.754 1.00 76.38 103 ASP A C 1
ATOM 848 O O . ASP A 1 103 ? -16.078 15.866 -8.152 1.00 76.38 103 ASP A O 1
ATOM 852 N N . ARG A 1 104 ? -13.852 15.693 -8.365 1.00 80.31 104 ARG A N 1
ATOM 853 C CA . ARG A 1 104 ? -13.730 16.496 -9.595 1.00 80.31 104 ARG A CA 1
ATOM 854 C C . ARG A 1 104 ? -13.619 15.647 -10.861 1.00 80.31 104 ARG A C 1
ATOM 856 O O . ARG A 1 104 ? -13.645 16.206 -11.955 1.00 80.31 104 ARG A O 1
ATOM 863 N N . ALA A 1 105 ? -13.444 14.335 -10.726 1.00 82.88 105 ALA A N 1
ATOM 864 C CA . ALA A 1 105 ? -13.298 13.435 -11.860 1.00 82.88 105 ALA A CA 1
ATOM 865 C C . ALA A 1 105 ? -14.639 13.198 -12.561 1.00 82.88 105 ALA A C 1
ATOM 867 O O . ALA A 1 105 ? -15.671 13.069 -11.906 1.00 82.88 105 ALA A O 1
ATOM 868 N N . GLU A 1 106 ? -14.615 13.063 -13.889 1.00 87.50 106 GLU A N 1
ATOM 869 C CA . GLU A 1 106 ? -15.799 12.655 -14.657 1.00 87.50 106 GLU A CA 1
ATOM 870 C C . GLU A 1 106 ? -16.199 11.213 -14.311 1.00 87.50 106 GLU A C 1
AT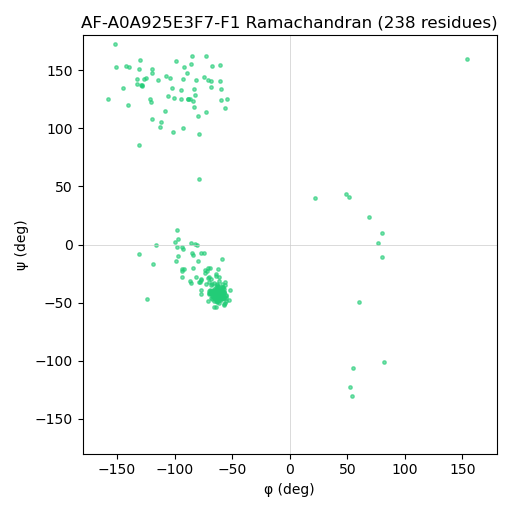OM 872 O O . GLU A 1 106 ? -17.377 10.883 -14.188 1.00 87.50 106 GLU A O 1
ATOM 877 N N . SER A 1 107 ? -15.203 10.345 -14.119 1.00 90.31 107 SER A N 1
ATOM 878 C CA . SER A 1 107 ? -15.405 8.981 -13.640 1.00 90.31 107 SER A CA 1
ATOM 879 C C . SER A 1 107 ? -14.202 8.469 -12.852 1.00 90.31 107 SER A C 1
ATOM 881 O O . SER A 1 107 ? -13.057 8.881 -13.065 1.00 90.31 107 SER A O 1
ATOM 883 N N . VAL A 1 108 ? -14.479 7.543 -11.932 1.00 91.75 108 VAL A N 1
ATOM 884 C CA . VAL A 1 108 ? -13.473 6.880 -11.100 1.00 91.75 108 VAL A CA 1
ATOM 885 C C . VAL A 1 108 ? -13.540 5.374 -11.327 1.00 91.75 108 VAL A C 1
ATOM 887 O O . VAL A 1 108 ? -14.594 4.758 -11.168 1.00 91.75 108 VAL A O 1
ATOM 890 N N . VAL A 1 109 ? -12.406 4.773 -11.682 1.00 93.81 109 VAL A N 1
ATOM 891 C CA . VAL A 1 109 ? -12.263 3.337 -11.938 1.00 93.81 109 VAL A CA 1
ATOM 892 C C . VAL A 1 109 ? -11.472 2.698 -10.803 1.00 93.81 109 VAL A C 1
ATOM 894 O O . VAL A 1 109 ? -10.286 2.967 -10.621 1.00 93.81 109 VAL A O 1
ATOM 897 N N . PHE A 1 110 ? -12.114 1.809 -10.049 1.00 94.56 110 PHE A N 1
ATOM 898 C CA . PHE A 1 110 ? -11.451 1.039 -8.999 1.00 94.56 110 PHE A CA 1
ATOM 899 C C . PHE A 1 110 ? -10.863 -0.257 -9.559 1.00 94.56 110 PHE A C 1
ATOM 901 O O . PHE A 1 110 ? -11.575 -1.073 -10.144 1.00 94.56 110 PHE A O 1
ATOM 908 N N . VAL A 1 111 ? -9.564 -0.465 -9.348 1.00 95.56 111 VAL A N 1
ATOM 909 C CA . VAL A 1 111 ? -8.812 -1.603 -9.888 1.00 95.56 111 VAL A CA 1
ATOM 910 C C . VAL A 1 111 ? -8.230 -2.432 -8.737 1.00 95.56 111 VAL A C 1
ATOM 912 O O . VAL A 1 111 ? -7.287 -1.977 -8.078 1.00 95.56 111 VAL A O 1
ATOM 915 N N . PRO A 1 112 ? -8.752 -3.644 -8.463 1.00 94.56 112 PRO A N 1
ATOM 916 C CA . PRO A 1 112 ? -8.161 -4.518 -7.459 1.00 94.56 112 PRO A CA 1
ATOM 917 C C . PRO A 1 112 ? -6.796 -5.022 -7.935 1.00 94.56 112 PRO A C 1
ATOM 919 O O . PRO A 1 112 ? -6.607 -5.370 -9.100 1.00 94.56 112 PRO A O 1
ATOM 922 N N . SER A 1 113 ? -5.839 -5.104 -7.016 1.00 92.88 113 SER A N 1
ATOM 923 C CA . SER A 1 113 ? -4.481 -5.570 -7.280 1.00 92.88 113 SER A CA 1
ATOM 924 C C . SER A 1 113 ? -4.028 -6.581 -6.236 1.00 92.88 113 SER A C 1
ATOM 926 O O . SER A 1 113 ? -4.222 -6.398 -5.035 1.00 92.88 113 SER A O 1
ATOM 928 N N . ALA A 1 114 ? -3.365 -7.642 -6.692 1.00 89.25 114 ALA A N 1
ATOM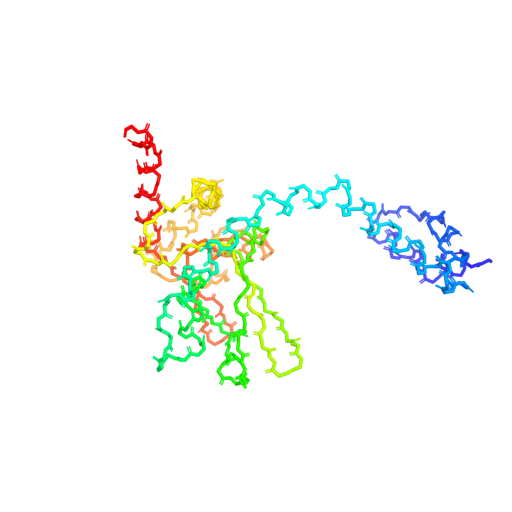 929 C CA . ALA A 1 114 ? -2.798 -8.669 -5.824 1.00 89.25 114 ALA A CA 1
ATOM 930 C C . ALA A 1 114 ? -1.453 -8.254 -5.197 1.00 89.25 114 ALA A C 1
ATOM 932 O O . ALA A 1 114 ? -0.992 -8.896 -4.256 1.00 89.25 114 ALA A O 1
ATOM 933 N N . HIS A 1 115 ? -0.816 -7.195 -5.712 1.00 88.12 115 HIS A N 1
ATOM 934 C CA . HIS A 1 115 ? 0.612 -6.937 -5.482 1.00 88.12 115 HIS A CA 1
ATOM 935 C C . HIS A 1 115 ? 0.915 -5.626 -4.764 1.00 88.12 115 HIS A C 1
ATOM 937 O O . HIS A 1 115 ? 2.004 -5.469 -4.221 1.00 88.12 115 HIS A O 1
ATOM 943 N N . ILE A 1 116 ? -0.037 -4.693 -4.705 1.00 88.44 116 ILE A N 1
ATOM 944 C CA . ILE A 1 116 ? 0.178 -3.428 -3.985 1.00 88.44 116 ILE A CA 1
ATOM 945 C C . ILE A 1 116 ? -0.052 -3.563 -2.473 1.00 88.44 116 ILE A C 1
ATOM 947 O O . ILE A 1 116 ? 0.089 -2.591 -1.732 1.00 88.44 116 ILE A O 1
ATOM 951 N N . GLY A 1 117 ? -0.402 -4.767 -2.007 1.00 85.50 117 GLY A N 1
ATOM 952 C CA . GLY A 1 117 ? -0.613 -5.076 -0.599 1.00 85.50 117 GLY A CA 1
ATOM 953 C C . GLY A 1 117 ? -1.620 -4.116 0.047 1.00 85.50 117 GLY A C 1
ATOM 954 O O . GLY A 1 117 ? -2.698 -3.908 -0.503 1.00 85.50 117 GLY A O 1
ATOM 955 N N . PRO A 1 118 ? -1.298 -3.515 1.202 1.00 83.50 118 PRO A N 1
ATOM 956 C CA . PRO A 1 118 ? -2.218 -2.625 1.898 1.00 83.50 118 PRO A CA 1
ATOM 957 C C . PRO A 1 118 ? -2.254 -1.202 1.323 1.00 83.50 118 PRO A C 1
ATOM 959 O O . PRO A 1 118 ? -2.945 -0.349 1.870 1.00 83.50 118 PRO A O 1
ATOM 962 N N . TYR A 1 119 ? -1.481 -0.894 0.281 1.00 88.50 119 TYR A N 1
ATOM 963 C CA . TYR A 1 119 ? -1.398 0.456 -0.266 1.00 88.50 119 TYR A CA 1
ATOM 964 C C . TYR A 1 119 ? -2.523 0.731 -1.267 1.00 88.50 119 TYR A C 1
ATOM 966 O O . TYR A 1 119 ? -3.169 -0.177 -1.783 1.00 88.50 119 TYR A O 1
ATOM 974 N N . VAL A 1 120 ? -2.746 2.017 -1.537 1.00 89.50 120 VAL A N 1
ATOM 975 C CA . VAL A 1 120 ? -3.618 2.469 -2.625 1.00 89.50 120 VAL A CA 1
ATOM 976 C C . VAL A 1 120 ? -2.822 3.463 -3.448 1.00 89.50 120 VAL A C 1
ATOM 978 O O . VAL A 1 120 ? -2.098 4.288 -2.884 1.00 89.50 120 VAL A O 1
ATOM 981 N N . SER A 1 121 ? -2.926 3.340 -4.764 1.00 89.38 121 SER A N 1
ATOM 982 C CA . SER A 1 121 ? -2.307 4.246 -5.723 1.00 89.38 121 SER A CA 1
ATOM 983 C C . SER A 1 121 ? -3.379 4.894 -6.583 1.00 89.38 121 SER A C 1
ATOM 985 O O . SER A 1 121 ? -4.431 4.300 -6.816 1.00 89.38 121 SER A O 1
ATOM 987 N N . MET A 1 122 ? -3.097 6.101 -7.052 1.00 89.31 122 MET A N 1
ATOM 988 C CA . MET A 1 122 ? -3.980 6.858 -7.923 1.00 89.31 122 MET A CA 1
ATOM 989 C C . MET A 1 122 ? -3.191 7.340 -9.130 1.00 89.31 122 MET A C 1
ATOM 991 O O . MET A 1 122 ? -2.062 7.809 -8.979 1.00 89.31 122 MET A O 1
ATOM 995 N N . PHE A 1 123 ? -3.780 7.233 -10.314 1.00 89.94 123 PHE A N 1
ATOM 996 C CA . PHE A 1 123 ? -3.248 7.869 -11.511 1.00 89.94 123 PHE A CA 1
ATOM 997 C C . PHE A 1 123 ? -4.373 8.402 -12.389 1.00 89.94 123 PHE A C 1
ATOM 999 O O . PHE A 1 123 ? -5.505 7.917 -12.352 1.00 89.94 123 PHE A O 1
ATOM 1006 N N . HIS A 1 124 ? -4.033 9.421 -13.168 1.00 89.00 124 HIS A N 1
ATOM 1007 C CA . HIS A 1 124 ? -4.945 10.097 -14.075 1.00 89.00 124 HIS A CA 1
ATOM 1008 C C . HIS A 1 124 ? -4.680 9.609 -15.493 1.00 89.00 124 HIS A C 1
ATOM 1010 O O . HIS A 1 124 ? -3.524 9.522 -15.916 1.00 89.00 124 HIS A O 1
ATOM 1016 N N . HIS A 1 125 ? -5.746 9.302 -16.219 1.00 86.56 125 HIS A N 1
ATOM 1017 C CA . HIS A 1 125 ? -5.681 9.037 -17.647 1.00 86.56 125 HIS A CA 1
ATOM 1018 C C . HIS A 1 125 ? -6.904 9.672 -18.301 1.00 86.56 125 HIS A C 1
ATOM 1020 O O . HIS A 1 125 ? -8.038 9.369 -17.928 1.00 86.56 125 HIS A O 1
ATOM 1026 N N . ASP A 1 126 ? -6.660 10.597 -19.226 1.00 85.19 126 ASP A N 1
ATOM 1027 C CA . ASP A 1 126 ? -7.675 11.473 -19.808 1.00 85.19 126 ASP A CA 1
ATOM 1028 C C . ASP A 1 126 ? -8.498 12.204 -18.726 1.00 85.19 126 ASP A C 1
ATOM 1030 O O . ASP A 1 126 ? -7.923 12.903 -17.891 1.00 85.19 126 ASP A O 1
ATOM 1034 N N . GLN A 1 127 ? -9.828 12.056 -18.720 1.00 83.56 127 GLN A N 1
ATOM 1035 C CA . GLN A 1 127 ? -10.724 12.624 -17.697 1.00 83.56 127 GLN A CA 1
ATOM 1036 C C . GLN A 1 127 ? -11.121 11.617 -16.603 1.00 83.56 127 GLN A C 1
ATOM 1038 O O . GLN A 1 127 ? -12.028 11.869 -15.805 1.00 83.56 127 GLN A O 1
ATOM 1043 N N . GLN A 1 128 ? -10.435 10.474 -16.543 1.00 90.00 128 GLN A N 1
ATOM 1044 C CA . GLN A 1 128 ? -10.711 9.409 -15.587 1.00 90.00 128 GLN A CA 1
ATOM 1045 C C . GLN A 1 128 ? -9.628 9.333 -14.514 1.00 90.00 128 GLN A C 1
ATOM 1047 O O . GLN A 1 128 ? -8.432 9.509 -14.775 1.00 90.00 128 GLN A O 1
ATOM 1052 N N . ILE A 1 129 ? -10.051 8.999 -13.298 1.00 92.06 129 ILE A N 1
ATOM 1053 C CA . ILE A 1 129 ? -9.137 8.651 -12.214 1.00 92.06 129 ILE A CA 1
ATOM 1054 C C . ILE A 1 129 ? -9.181 7.146 -11.983 1.00 92.06 129 ILE A C 1
ATOM 1056 O O . ILE A 1 129 ? -10.239 6.569 -11.750 1.00 92.06 129 ILE A O 1
ATOM 1060 N N . TYR A 1 130 ? -8.012 6.514 -11.985 1.00 93.44 130 TYR A N 1
ATOM 1061 C CA . TYR A 1 130 ? -7.854 5.105 -11.654 1.00 93.44 130 TYR A CA 1
ATOM 1062 C C . TYR A 1 130 ? -7.344 4.972 -10.225 1.00 93.44 130 TYR A C 1
ATOM 1064 O O . TYR A 1 130 ? -6.306 5.533 -9.869 1.00 93.44 130 TYR A O 1
ATOM 1072 N N . VAL A 1 131 ? -8.061 4.201 -9.411 1.00 93.06 131 VAL A N 1
ATOM 1073 C CA . VAL A 1 131 ? -7.722 3.916 -8.016 1.00 93.06 131 VAL A CA 1
ATOM 1074 C C . VAL A 1 131 ? -7.352 2.446 -7.894 1.00 93.06 131 VAL A C 1
ATOM 1076 O O . VAL A 1 131 ? -8.209 1.564 -7.913 1.00 93.06 131 VAL A O 1
ATOM 1079 N N . LEU A 1 132 ? -6.059 2.177 -7.750 1.00 94.06 132 LEU A N 1
ATOM 1080 C CA . LEU A 1 132 ? -5.539 0.832 -7.535 1.00 94.06 132 LEU A CA 1
ATOM 1081 C C . LEU A 1 132 ? -5.556 0.531 -6.047 1.00 94.06 132 LEU A C 1
ATOM 1083 O O . LEU A 1 132 ? -4.945 1.266 -5.273 1.00 94.06 132 LEU A O 1
ATOM 1087 N N . PHE A 1 133 ? -6.2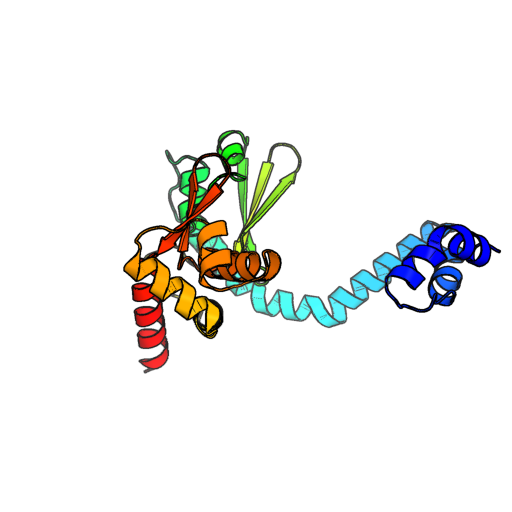02 -0.562 -5.650 1.00 92.25 133 PHE A N 1
ATOM 1088 C CA . PHE A 1 133 ? -6.316 -0.970 -4.249 1.00 92.25 133 PHE A CA 1
ATOM 1089 C C . PHE A 1 133 ? -5.948 -2.447 -4.068 1.00 92.25 133 PHE A C 1
ATOM 1091 O O . PHE A 1 133 ? -6.100 -3.250 -4.985 1.00 92.25 133 PHE A O 1
ATOM 1098 N N . GLY A 1 134 ? -5.441 -2.815 -2.889 1.00 90.06 134 GLY A N 1
ATOM 1099 C CA . GLY A 1 134 ? -5.206 -4.218 -2.549 1.00 90.06 134 GLY A CA 1
ATOM 1100 C C . GLY A 1 134 ? -6.505 -5.018 -2.604 1.00 90.06 134 GLY A C 1
ATOM 1101 O O . GLY A 1 134 ? -7.472 -4.649 -1.938 1.00 90.06 134 GLY A O 1
ATOM 1102 N N . ALA A 1 135 ? -6.532 -6.095 -3.391 1.00 89.69 135 ALA A N 1
ATOM 1103 C CA . ALA A 1 135 ? -7.724 -6.910 -3.592 1.00 89.69 135 ALA A CA 1
ATOM 1104 C C . ALA A 1 135 ? -8.295 -7.391 -2.249 1.00 89.69 135 ALA A C 1
ATOM 1106 O O . ALA A 1 135 ? -7.595 -7.994 -1.433 1.00 89.69 135 ALA A O 1
ATOM 1107 N N . ARG A 1 136 ? -9.579 -7.105 -2.032 1.00 86.44 136 ARG A N 1
ATOM 1108 C CA . ARG A 1 136 ? -10.324 -7.379 -0.795 1.00 86.44 136 ARG A CA 1
ATOM 1109 C C . ARG A 1 136 ? -11.805 -7.585 -1.098 1.00 86.44 136 ARG A C 1
ATOM 1111 O O . ARG A 1 136 ? -12.242 -7.337 -2.220 1.00 86.44 136 ARG A O 1
ATOM 1118 N N . MET A 1 137 ? -12.578 -7.993 -0.098 1.00 84.56 137 MET A N 1
ATOM 1119 C CA . MET A 1 137 ? -14.040 -8.027 -0.196 1.00 84.56 137 MET A CA 1
ATOM 1120 C C . MET A 1 137 ? -14.671 -6.792 0.469 1.00 84.56 137 MET A C 1
ATOM 1122 O O . MET A 1 137 ? -14.041 -6.169 1.339 1.00 84.56 137 MET A O 1
ATOM 1126 N N . PRO A 1 138 ? -15.912 -6.443 0.090 1.00 86.06 138 PRO A N 1
ATOM 1127 C CA . PRO A 1 138 ? -16.739 -5.523 0.858 1.00 86.06 138 PRO A CA 1
ATOM 1128 C C . PRO A 1 138 ? -17.012 -6.053 2.267 1.00 86.06 138 PRO A C 1
ATOM 1130 O O . PRO A 1 138 ? -17.023 -7.266 2.500 1.00 86.06 138 PRO A O 1
ATOM 1133 N N . GLU A 1 139 ? -17.279 -5.148 3.206 1.00 77.25 139 GLU A N 1
ATOM 1134 C CA . GLU A 1 139 ? -17.700 -5.536 4.553 1.00 77.25 139 GLU A CA 1
ATOM 1135 C C . GLU A 1 139 ? -19.013 -6.333 4.518 1.00 77.25 139 GLU A C 1
ATOM 1137 O O . GLU A 1 139 ? -19.912 -6.064 3.725 1.00 77.25 139 GLU A O 1
ATOM 1142 N N . GLY A 1 140 ? -19.108 -7.367 5.360 1.00 69.38 140 GLY A N 1
ATOM 1143 C CA . GLY A 1 140 ? -20.293 -8.227 5.461 1.00 69.38 140 GLY A CA 1
ATOM 1144 C C . GLY A 1 140 ? -20.427 -9.321 4.390 1.00 69.38 140 GLY A C 1
ATOM 1145 O O . GLY A 1 140 ? -21.240 -10.232 4.562 1.00 69.38 140 GLY A O 1
ATOM 1146 N N . VAL A 1 141 ? -19.615 -9.316 3.327 1.00 70.94 141 VAL A N 1
ATOM 1147 C CA . VAL A 1 141 ? -19.661 -10.359 2.286 1.00 70.94 141 VAL A CA 1
ATOM 1148 C C . VAL A 1 141 ? -18.855 -11.587 2.722 1.00 70.94 141 VAL A C 1
ATOM 1150 O O . VAL A 1 141 ? -17.641 -11.526 2.921 1.00 70.94 141 VAL A O 1
ATOM 1153 N N . LYS A 1 142 ? -19.528 -12.740 2.862 1.00 58.09 142 LYS A N 1
ATOM 1154 C CA . LYS A 1 142 ? -18.872 -14.007 3.220 1.00 58.09 142 LYS A CA 1
ATOM 1155 C C . LYS A 1 142 ? -17.967 -14.518 2.090 1.00 58.09 142 LYS A C 1
ATOM 1157 O O . LYS A 1 142 ? -18.328 -14.566 0.919 1.00 58.09 142 LYS A O 1
ATOM 1162 N N . MET A 1 143 ? -16.789 -14.943 2.519 1.00 56.09 143 MET A N 1
ATOM 1163 C CA . MET A 1 143 ? -15.628 -15.402 1.765 1.00 56.09 143 MET A CA 1
ATOM 1164 C C . MET A 1 143 ? -15.931 -16.568 0.804 1.00 56.09 143 MET A C 1
ATOM 1166 O O . MET A 1 143 ? -16.269 -17.659 1.255 1.00 56.09 143 MET A O 1
ATOM 1170 N N . ARG A 1 144 ? -15.762 -16.365 -0.512 1.00 53.88 144 ARG A N 1
ATOM 1171 C CA . ARG A 1 144 ? -15.801 -17.454 -1.514 1.00 53.88 144 ARG A CA 1
ATOM 1172 C C . ARG A 1 144 ? -14.416 -18.034 -1.846 1.00 53.88 144 ARG A C 1
ATOM 1174 O O . ARG A 1 144 ? -14.333 -19.196 -2.226 1.00 53.88 144 ARG A O 1
ATOM 1181 N N . SER A 1 145 ? -13.330 -17.282 -1.623 1.00 55.53 145 SER A N 1
ATOM 1182 C CA . SER A 1 145 ? -11.952 -17.704 -1.931 1.00 55.53 145 SER A CA 1
ATOM 1183 C C . SER A 1 145 ? -11.049 -17.733 -0.691 1.00 55.53 145 SER A C 1
ATOM 1185 O O . SER A 1 145 ? -10.858 -16.720 -0.020 1.00 55.53 145 SER A O 1
ATOM 1187 N N . ALA A 1 146 ? -10.451 -18.894 -0.400 1.00 58.03 146 ALA A N 1
ATOM 1188 C CA . ALA A 1 146 ? -9.539 -19.094 0.735 1.00 58.03 146 ALA A CA 1
ATOM 1189 C C . ALA A 1 146 ? -8.166 -18.406 0.563 1.00 58.03 146 ALA A C 1
ATOM 1191 O O . ALA A 1 146 ? -7.447 -18.192 1.539 1.00 58.03 146 ALA A O 1
ATOM 1192 N N . ALA A 1 147 ? -7.777 -18.073 -0.673 1.00 54.59 147 ALA A N 1
ATOM 1193 C CA . ALA A 1 147 ? -6.482 -17.456 -0.967 1.00 54.59 147 ALA A CA 1
ATOM 1194 C C . ALA A 1 147 ? -6.449 -15.962 -0.605 1.00 54.59 147 ALA A C 1
ATOM 1196 O O . ALA A 1 147 ? -5.454 -15.491 -0.049 1.00 54.59 147 ALA A O 1
ATOM 1197 N N . LEU A 1 148 ? -7.548 -15.238 -0.860 1.00 59.12 148 LEU A N 1
ATOM 1198 C CA . LEU A 1 148 ? -7.679 -13.812 -0.536 1.00 59.12 148 LEU A CA 1
ATOM 1199 C C . LEU A 1 148 ? -7.481 -13.572 0.973 1.00 59.12 148 LEU A C 1
ATOM 1201 O O . LEU A 1 148 ? -6.885 -12.584 1.389 1.00 59.12 148 LEU A O 1
ATOM 1205 N N . THR A 1 149 ? -7.904 -14.522 1.805 1.00 70.81 149 THR A N 1
ATOM 1206 C CA . THR A 1 149 ? -8.047 -14.298 3.251 1.00 70.81 149 THR A CA 1
ATOM 1207 C C . THR A 1 149 ? -6.834 -14.692 4.056 1.00 70.81 149 THR A C 1
ATOM 1209 O O . THR A 1 149 ? -6.528 -14.040 5.052 1.00 70.81 149 THR A O 1
ATOM 1212 N N . ARG A 1 150 ? -6.054 -15.662 3.568 1.00 78.81 150 ARG A N 1
ATOM 1213 C CA . ARG A 1 150 ? -4.696 -15.878 4.070 1.00 78.81 150 ARG A CA 1
ATOM 1214 C C . ARG A 1 150 ? -3.792 -14.688 3.743 1.00 78.81 150 ARG A C 1
ATOM 1216 O O . ARG A 1 150 ? -3.066 -14.234 4.621 1.00 78.81 150 ARG A O 1
ATOM 1223 N N . SER A 1 151 ? -3.829 -14.189 2.507 1.00 78.62 151 SER A N 1
ATOM 1224 C CA . SER A 1 151 ? -2.981 -13.068 2.072 1.00 78.62 151 SER A CA 1
ATOM 1225 C C . SER A 1 151 ? -3.303 -11.783 2.833 1.00 78.62 151 SER A C 1
ATOM 1227 O O . SER A 1 151 ? -2.394 -11.125 3.337 1.00 78.62 151 SER A O 1
ATOM 1229 N N . GLU A 1 152 ? -4.587 -11.460 2.998 1.00 79.69 152 GLU A N 1
ATOM 1230 C CA . GLU A 1 152 ? -5.010 -10.302 3.786 1.00 79.69 152 GLU A CA 1
ATOM 1231 C C . GLU A 1 152 ? -4.587 -10.421 5.259 1.00 79.69 152 GLU A C 1
ATOM 1233 O O . GLU A 1 152 ? -4.067 -9.463 5.838 1.00 79.69 152 GLU A O 1
ATOM 1238 N N . LEU A 1 153 ? -4.756 -11.602 5.864 1.00 85.56 153 LEU A N 1
ATOM 1239 C CA . LEU A 1 153 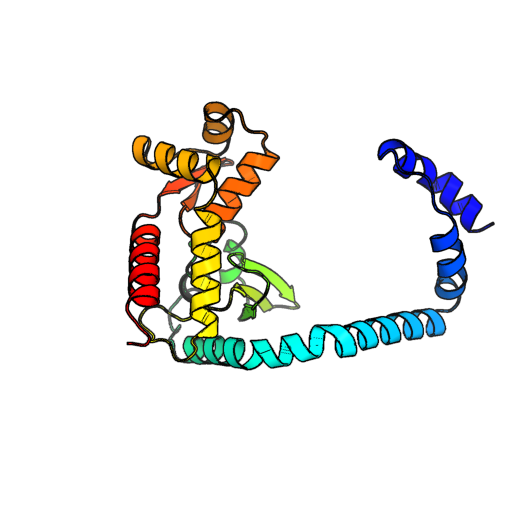? -4.339 -11.842 7.244 1.00 85.56 153 LEU A CA 1
ATOM 1240 C C . LEU A 1 153 ? -2.820 -11.702 7.410 1.00 85.56 153 LEU A C 1
ATOM 1242 O O . LEU A 1 153 ? -2.375 -11.060 8.358 1.00 85.56 153 LEU A O 1
ATOM 1246 N N . LEU A 1 154 ? -2.024 -12.233 6.476 1.00 88.00 154 LEU A N 1
ATOM 1247 C CA . LEU A 1 154 ? -0.568 -12.065 6.489 1.00 88.00 154 LEU A CA 1
ATOM 1248 C C . LEU A 1 154 ? -0.173 -10.587 6.451 1.00 88.00 154 LEU A C 1
ATOM 1250 O O . LEU A 1 154 ? 0.633 -10.164 7.271 1.00 88.00 154 LEU A O 1
ATOM 1254 N N . VAL A 1 155 ? -0.782 -9.783 5.574 1.00 88.25 155 VAL A N 1
ATOM 1255 C CA . VAL A 1 155 ? -0.518 -8.335 5.497 1.00 88.25 155 VAL A CA 1
ATOM 1256 C C . VAL A 1 155 ? -0.809 -7.641 6.832 1.00 88.25 155 VAL A C 1
ATOM 1258 O O . VAL A 1 155 ? 0.003 -6.840 7.303 1.00 88.25 155 VAL A O 1
ATOM 1261 N N . ARG A 1 156 ? -1.940 -7.968 7.469 1.00 89.81 156 ARG A N 1
ATOM 1262 C CA . ARG A 1 156 ? -2.329 -7.412 8.776 1.00 89.81 156 ARG A CA 1
ATOM 1263 C C . ARG A 1 156 ? -1.344 -7.795 9.881 1.00 89.81 156 ARG A C 1
ATOM 1265 O O . ARG A 1 156 ? -0.964 -6.927 10.664 1.00 89.81 156 ARG A O 1
ATOM 1272 N N . LEU A 1 157 ? -0.921 -9.058 9.934 1.00 92.88 157 LEU A N 1
ATOM 1273 C CA . LEU A 1 157 ? 0.016 -9.560 10.944 1.00 92.88 157 LEU A CA 1
ATOM 1274 C C . LEU A 1 157 ? 1.430 -9.011 10.735 1.00 92.88 157 LEU A C 1
ATOM 1276 O O . LEU A 1 157 ? 2.059 -8.575 11.692 1.00 92.88 157 LEU A O 1
ATOM 1280 N N . SER A 1 158 ? 1.916 -8.946 9.494 1.00 92.94 158 SER A N 1
ATOM 1281 C CA . SER A 1 158 ? 3.228 -8.365 9.178 1.00 92.94 158 SER A CA 1
ATOM 1282 C C . SER A 1 158 ? 3.324 -6.886 9.563 1.00 92.94 158 SER A C 1
ATOM 1284 O O . SER A 1 158 ? 4.396 -6.411 9.936 1.00 92.94 158 SER A O 1
ATOM 1286 N N . ALA A 1 159 ? 2.218 -6.142 9.510 1.00 93.31 159 ALA A N 1
ATOM 1287 C CA . ALA A 1 159 ? 2.188 -4.770 10.005 1.00 93.31 159 ALA A CA 1
ATOM 1288 C C . ALA A 1 159 ? 2.249 -4.664 11.538 1.00 93.31 159 ALA A C 1
ATOM 1290 O O . ALA A 1 159 ? 2.716 -3.642 12.024 1.00 93.31 159 ALA A O 1
ATOM 1291 N N . LEU A 1 160 ? 1.863 -5.697 12.290 1.00 95.06 160 LEU A N 1
ATOM 1292 C CA . LEU A 1 160 ? 1.978 -5.718 13.756 1.00 95.06 160 LEU A CA 1
ATOM 1293 C C . LEU A 1 160 ? 3.275 -6.374 14.258 1.00 95.06 160 LEU A C 1
ATOM 1295 O O . LEU A 1 160 ? 3.691 -6.117 15.378 1.00 95.06 160 LEU A O 1
ATOM 1299 N N . ALA A 1 161 ? 3.927 -7.209 13.448 1.00 95.94 161 ALA A N 1
ATOM 1300 C CA . ALA A 1 161 ? 5.142 -7.939 13.817 1.00 95.94 161 ALA A CA 1
ATOM 1301 C C . ALA A 1 161 ? 6.419 -7.071 13.745 1.00 95.94 161 ALA A C 1
ATOM 1303 O O . ALA A 1 161 ? 7.348 -7.386 13.001 1.00 95.94 161 ALA A O 1
ATOM 1304 N N . ASP A 1 162 ? 6.441 -5.945 14.459 1.00 97.06 162 ASP A N 1
ATOM 1305 C CA . ASP A 1 162 ? 7.556 -4.989 14.507 1.00 97.06 162 ASP A CA 1
ATOM 1306 C C . ASP A 1 162 ? 7.479 -4.152 15.781 1.00 97.06 162 ASP A C 1
ATOM 1308 O O . ASP A 1 162 ? 6.456 -3.527 16.049 1.00 97.06 162 ASP A O 1
ATOM 1312 N N . ASP A 1 163 ? 8.568 -4.161 16.546 1.00 97.06 163 ASP A N 1
ATOM 1313 C CA . ASP A 1 163 ? 8.651 -3.551 17.875 1.00 97.06 163 ASP A CA 1
ATOM 1314 C C . ASP A 1 163 ? 8.304 -2.057 17.845 1.00 97.06 163 ASP A C 1
ATOM 1316 O O . ASP A 1 163 ? 7.377 -1.618 18.517 1.00 97.06 163 ASP A O 1
ATOM 1320 N N . THR A 1 164 ? 8.933 -1.296 16.945 1.00 97.44 164 THR A N 1
ATOM 1321 C CA . THR A 1 164 ? 8.672 0.140 16.790 1.00 97.44 164 THR A CA 1
ATOM 1322 C C . THR A 1 164 ? 7.218 0.424 16.421 1.00 97.44 164 THR A C 1
ATOM 1324 O O . THR A 1 164 ? 6.625 1.374 16.933 1.00 97.44 164 THR A O 1
ATOM 1327 N N . ARG A 1 165 ? 6.605 -0.384 15.544 1.00 97.31 165 ARG A N 1
ATOM 1328 C CA . ARG A 1 165 ? 5.177 -0.237 15.218 1.00 97.31 165 ARG A CA 1
ATOM 1329 C C . ARG A 1 165 ? 4.289 -0.510 16.428 1.00 97.31 165 ARG A C 1
ATOM 1331 O O . ARG A 1 165 ? 3.331 0.233 16.607 1.00 97.31 165 ARG A O 1
ATOM 1338 N N . LEU A 1 166 ? 4.599 -1.508 17.252 1.00 97.31 166 LEU A N 1
ATOM 1339 C CA . LEU A 1 166 ? 3.855 -1.763 18.489 1.00 97.31 166 LEU A CA 1
ATOM 1340 C C . LEU A 1 166 ? 3.995 -0.596 19.473 1.00 97.31 166 LEU A C 1
ATOM 1342 O O . LEU A 1 166 ? 2.977 -0.112 19.960 1.00 97.31 166 LEU A O 1
ATOM 1346 N N . THR A 1 167 ? 5.200 -0.050 19.655 1.00 97.62 167 THR A N 1
ATOM 1347 C CA . THR A 1 167 ? 5.414 1.134 20.505 1.00 97.62 167 THR A CA 1
ATOM 1348 C C . THR A 1 167 ? 4.638 2.356 20.005 1.00 97.62 167 THR A C 1
ATOM 1350 O O . THR A 1 167 ? 4.083 3.109 20.799 1.00 97.62 167 THR A O 1
ATOM 1353 N N . ILE A 1 168 ? 4.541 2.565 18.684 1.00 97.62 168 ILE A N 1
ATOM 1354 C CA . ILE A 1 168 ? 3.708 3.643 18.118 1.00 97.62 168 ILE A CA 1
ATOM 1355 C C . ILE A 1 168 ? 2.231 3.453 18.498 1.00 97.62 168 ILE A C 1
ATOM 1357 O O . ILE A 1 168 ? 1.565 4.428 18.846 1.00 97.62 168 ILE A O 1
ATOM 1361 N N . LEU A 1 169 ? 1.710 2.222 18.433 1.00 96.56 169 LEU A N 1
ATOM 1362 C CA . LEU A 1 169 ? 0.324 1.928 18.814 1.00 96.56 169 LEU A CA 1
ATOM 1363 C C . LEU A 1 169 ? 0.092 2.153 20.317 1.00 96.56 169 LEU A C 1
ATOM 1365 O O . LEU A 1 169 ? -0.942 2.707 20.690 1.00 96.56 169 LEU A O 1
ATOM 1369 N N . GLU A 1 170 ? 1.051 1.780 21.167 1.00 96.06 170 GLU A N 1
ATOM 1370 C CA . GLU A 1 170 ? 1.014 2.040 22.614 1.00 96.06 170 GLU A CA 1
ATOM 1371 C C . GLU A 1 170 ? 0.974 3.544 22.911 1.00 96.06 170 GLU A C 1
ATOM 1373 O O . GLU A 1 170 ? 0.055 4.012 23.582 1.00 96.06 170 GLU A O 1
ATOM 1378 N N . LEU A 1 171 ? 1.882 4.328 22.320 1.00 96.56 171 LEU A N 1
ATOM 1379 C CA . LEU A 1 171 ? 1.913 5.786 22.488 1.00 96.56 171 LEU A CA 1
ATOM 1380 C C . LEU A 1 171 ? 0.594 6.454 22.085 1.00 96.56 171 LEU A C 1
ATOM 1382 O O . LEU A 1 171 ? 0.127 7.375 22.754 1.00 96.56 171 LEU A O 1
ATOM 1386 N N . LEU A 1 172 ? -0.017 5.998 20.991 1.00 96.12 172 LEU A N 1
ATOM 1387 C CA . LEU A 1 172 ? -1.300 6.521 20.520 1.00 96.12 172 LEU A CA 1
ATOM 1388 C C . LEU A 1 172 ? -2.485 6.068 21.374 1.00 96.12 172 LEU A C 1
ATOM 1390 O O . LEU A 1 172 ? -3.504 6.750 21.389 1.00 96.12 172 LEU A O 1
ATOM 1394 N N . THR A 1 173 ? -2.347 4.966 22.112 1.00 93.75 173 THR A N 1
ATOM 1395 C CA . THR A 1 173 ? -3.333 4.544 23.117 1.00 93.75 173 THR A CA 1
ATOM 1396 C C . THR A 1 173 ? -3.283 5.451 24.351 1.00 93.75 173 THR A C 1
ATOM 1398 O O . THR A 1 173 ? -4.315 5.725 24.951 1.00 93.75 173 THR A O 1
ATOM 1401 N N . GLU A 1 174 ? -2.101 5.950 24.722 1.00 93.38 174 GLU A N 1
ATOM 1402 C CA . GLU A 1 174 ? -1.922 6.841 25.879 1.00 93.38 174 GLU A CA 1
ATOM 1403 C C . GLU A 1 174 ? -2.259 8.313 25.597 1.00 93.38 174 GLU A C 1
ATOM 1405 O O . GLU A 1 174 ? -2.569 9.066 26.522 1.00 93.38 174 GLU A O 1
ATOM 1410 N N . ARG A 1 175 ? -2.117 8.756 24.341 1.00 92.06 175 ARG A N 1
ATOM 1411 C CA . ARG A 1 175 ? -2.127 10.182 23.957 1.00 92.06 175 ARG A CA 1
ATOM 1412 C C . ARG A 1 175 ? -3.285 10.583 23.038 1.00 92.06 175 ARG A C 1
ATOM 1414 O O . ARG A 1 175 ? -3.347 11.752 22.670 1.00 92.06 175 ARG A O 1
ATOM 1421 N N . ASP A 1 176 ? -4.159 9.647 22.667 1.00 90.38 176 ASP A N 1
ATOM 1422 C CA . ASP A 1 176 ? -5.272 9.759 21.702 1.00 90.38 176 ASP A CA 1
ATOM 1423 C C . ASP A 1 176 ? -4.874 10.138 20.255 1.00 90.38 176 ASP A C 1
ATOM 1425 O O . ASP A 1 176 ? -5.293 9.483 19.296 1.00 90.38 176 ASP A O 1
ATOM 1429 N N . GLU A 1 177 ? -4.063 11.183 20.061 1.00 94.75 177 GLU A N 1
ATOM 1430 C CA . GLU A 1 177 ? -3.569 11.655 18.762 1.00 94.75 177 GLU A CA 1
ATOM 1431 C C . GLU A 1 177 ? -2.129 12.190 18.894 1.00 94.75 177 GLU A C 1
ATOM 1433 O O . GLU A 1 177 ? -1.822 12.967 19.797 1.00 94.75 177 GLU A O 1
ATOM 1438 N N . LEU A 1 178 ? -1.240 11.820 17.965 1.00 95.88 178 LEU A N 1
ATOM 1439 C CA . LEU A 1 178 ? 0.124 12.366 17.877 1.00 95.88 178 LEU A CA 1
ATOM 1440 C C . LEU A 1 178 ? 0.475 12.764 16.446 1.00 95.88 178 LEU A C 1
ATOM 1442 O O . LEU A 1 178 ? 0.131 12.067 15.487 1.00 95.88 178 LEU A O 1
ATOM 1446 N N . CYS A 1 179 ? 1.209 13.865 16.287 1.00 95.19 179 CYS A N 1
ATOM 1447 C CA . CYS A 1 179 ? 1.708 14.283 14.984 1.00 95.19 179 CYS A CA 1
ATOM 1448 C C . CYS A 1 179 ? 3.042 13.601 14.652 1.00 95.19 179 CYS A C 1
ATOM 1450 O O . CYS A 1 179 ? 3.786 13.172 15.532 1.00 95.19 179 CYS A O 1
ATOM 1452 N N . ALA A 1 180 ? 3.358 13.481 13.357 1.00 93.94 180 ALA A N 1
ATOM 1453 C CA . ALA A 1 180 ? 4.539 12.743 12.888 1.00 93.94 180 ALA A CA 1
ATOM 1454 C C . ALA A 1 180 ? 5.842 13.188 13.579 1.00 93.94 180 ALA A C 1
ATOM 1456 O O . ALA A 1 180 ? 6.682 12.354 13.910 1.00 93.94 180 ALA A O 1
ATOM 1457 N N . GLN A 1 181 ? 5.993 14.496 13.811 1.00 94.06 181 GLN A N 1
ATOM 1458 C CA . GLN A 1 181 ? 7.176 15.067 14.451 1.00 94.06 181 GLN A CA 1
ATOM 1459 C C . GLN A 1 181 ? 7.291 14.679 15.932 1.00 94.06 181 GLN A C 1
ATOM 1461 O O . GLN A 1 181 ? 8.400 14.446 16.416 1.00 94.06 181 GLN A O 1
ATOM 1466 N N . ASP A 1 182 ? 6.162 14.555 16.632 1.00 95.50 182 ASP A N 1
ATOM 1467 C CA . ASP A 1 182 ? 6.135 14.122 18.030 1.00 95.50 182 ASP A CA 1
ATOM 1468 C C . ASP A 1 182 ? 6.577 12.663 18.128 1.00 95.50 182 ASP A C 1
ATOM 1470 O O . ASP A 1 182 ? 7.433 12.332 18.940 1.00 95.50 182 ASP A O 1
ATOM 1474 N N . ILE A 1 183 ? 6.081 11.805 17.229 1.00 96.31 183 ILE A N 1
ATOM 1475 C CA . ILE A 1 183 ? 6.464 10.385 17.160 1.00 96.31 183 ILE A CA 1
ATOM 1476 C C . ILE A 1 183 ? 7.957 10.232 16.836 1.00 96.31 183 ILE A C 1
ATOM 1478 O O . ILE A 1 183 ? 8.647 9.444 17.479 1.00 96.31 183 ILE A O 1
ATOM 1482 N N . ILE A 1 184 ? 8.473 11.011 15.876 1.00 96.69 184 ILE A N 1
ATOM 1483 C CA . ILE A 1 184 ? 9.907 11.062 15.534 1.00 96.69 184 ILE A CA 1
ATOM 1484 C C . ILE A 1 184 ? 10.748 11.396 16.768 1.00 96.69 184 ILE A C 1
ATOM 1486 O O . ILE A 1 184 ? 11.750 10.732 17.027 1.00 96.69 184 ILE A O 1
ATOM 1490 N N . THR A 1 185 ? 10.320 12.404 17.528 1.00 96.38 185 THR A N 1
ATOM 1491 C CA . THR A 1 185 ? 11.045 12.899 18.702 1.00 96.38 185 THR A CA 1
ATOM 1492 C C . THR A 1 185 ? 10.981 11.903 19.858 1.00 96.38 185 THR A C 1
ATOM 1494 O O . THR A 1 185 ? 12.015 11.564 20.427 1.00 96.38 185 THR A O 1
ATOM 1497 N N . LEU A 1 186 ? 9.788 11.396 20.181 1.00 96.38 186 LEU A N 1
ATOM 1498 C CA . LEU A 1 186 ? 9.557 10.469 21.294 1.00 96.38 186 LEU A CA 1
ATOM 1499 C C . LEU A 1 186 ? 10.286 9.134 21.107 1.00 96.38 186 LEU A C 1
ATOM 1501 O O . LEU A 1 186 ? 10.776 8.572 22.081 1.00 96.38 186 LEU A O 1
ATOM 1505 N N . LEU A 1 187 ? 10.373 8.641 19.869 1.00 96.50 187 LEU A N 1
ATOM 1506 C CA . LEU A 1 187 ? 11.001 7.355 19.550 1.00 96.50 187 LEU A CA 1
ATOM 1507 C C . LEU A 1 187 ? 12.436 7.483 19.021 1.00 96.50 187 LEU A C 1
ATOM 1509 O O . LEU A 1 187 ? 13.044 6.474 18.669 1.00 96.50 187 LEU A O 1
ATOM 1513 N N . ASN A 1 188 ? 12.978 8.704 18.944 1.00 96.38 188 ASN A N 1
ATOM 1514 C CA . ASN A 1 188 ? 14.302 8.993 18.386 1.00 96.38 188 ASN A CA 1
ATOM 1515 C C . ASN A 1 188 ? 14.532 8.335 17.006 1.00 96.38 188 ASN A C 1
ATOM 1517 O O . ASN A 1 188 ? 15.571 7.730 16.733 1.00 96.38 188 ASN A O 1
ATOM 1521 N N . LEU A 1 189 ? 13.524 8.415 16.134 1.00 95.62 189 LEU A N 1
ATOM 1522 C CA . LEU A 1 189 ? 13.562 7.827 14.796 1.00 95.62 189 LEU A CA 1
ATOM 1523 C C . LEU A 1 189 ? 14.078 8.835 13.772 1.00 95.62 189 LEU A C 1
ATOM 1525 O O . LEU A 1 189 ? 13.855 10.036 13.881 1.00 95.62 189 LEU A O 1
ATOM 1529 N N . SER A 1 190 ? 14.684 8.347 12.690 1.00 95.81 190 SER A N 1
ATOM 1530 C CA . SER A 1 190 ? 14.847 9.187 11.504 1.00 95.81 190 SER A CA 1
ATOM 1531 C C . SER A 1 190 ? 13.483 9.473 10.863 1.00 95.81 190 SER A C 1
ATOM 1533 O O . SER A 1 190 ? 12.556 8.660 10.932 1.00 95.81 190 SER A O 1
ATOM 1535 N N . GLN A 1 191 ? 13.368 10.601 10.159 1.00 91.88 191 GLN A N 1
ATOM 1536 C CA . GLN A 1 191 ? 12.143 10.958 9.435 1.00 91.88 191 GLN A CA 1
ATOM 1537 C C . GLN A 1 191 ? 11.734 9.884 8.411 1.00 91.88 191 GLN A C 1
ATOM 1539 O O . GLN A 1 191 ? 10.548 9.584 8.266 1.00 91.88 191 GLN A O 1
ATOM 1544 N N . SER A 1 192 ? 12.702 9.276 7.715 1.00 93.88 192 SER A N 1
ATOM 1545 C CA . SER A 1 192 ? 12.442 8.203 6.748 1.00 93.88 192 SER A CA 1
ATOM 1546 C C . SER A 1 192 ? 11.923 6.931 7.422 1.00 93.88 192 SER A C 1
ATOM 1548 O O . SER A 1 192 ? 10.985 6.316 6.913 1.00 93.88 192 SER A O 1
ATOM 1550 N N . SER A 1 193 ? 12.477 6.573 8.585 1.00 94.81 193 SER A N 1
ATOM 1551 C CA . SER A 1 193 ? 12.029 5.423 9.371 1.00 94.81 193 SER A CA 1
ATOM 1552 C C . SER A 1 193 ? 10.609 5.634 9.897 1.00 94.81 193 SER A C 1
ATOM 1554 O O . SER A 1 193 ? 9.710 4.850 9.584 1.00 94.81 193 SER A O 1
ATOM 1556 N N . ALA A 1 194 ? 10.356 6.748 10.593 1.00 95.50 194 ALA A N 1
ATOM 1557 C CA . ALA A 1 194 ? 9.030 7.069 11.120 1.00 95.50 194 ALA A CA 1
ATOM 1558 C C . ALA A 1 194 ? 7.971 7.120 10.010 1.00 95.50 194 ALA A C 1
ATOM 1560 O O . ALA A 1 194 ? 6.912 6.508 10.134 1.00 95.50 194 ALA A O 1
ATOM 1561 N N . SER A 1 195 ? 8.280 7.769 8.881 1.00 93.75 195 SER A N 1
ATOM 1562 C CA . SER A 1 195 ? 7.392 7.815 7.714 1.00 93.75 195 SER A CA 1
ATOM 1563 C C . SER A 1 195 ? 7.036 6.416 7.205 1.00 93.75 195 SER A C 1
ATOM 1565 O O . SER A 1 195 ? 5.871 6.150 6.914 1.00 93.75 195 SER A O 1
ATOM 1567 N N . ARG A 1 196 ? 7.999 5.486 7.155 1.00 94.00 196 ARG A N 1
ATOM 1568 C CA . ARG A 1 196 ? 7.752 4.093 6.758 1.00 94.00 196 ARG A CA 1
ATOM 1569 C C . ARG A 1 196 ? 6.819 3.375 7.736 1.00 94.00 196 ARG A C 1
ATOM 1571 O O . ARG A 1 196 ? 5.853 2.763 7.281 1.00 94.00 196 ARG A O 1
ATOM 1578 N N . HIS A 1 197 ? 7.076 3.457 9.043 1.00 96.75 197 HIS A N 1
ATOM 1579 C CA . HIS A 1 197 ? 6.237 2.807 10.060 1.00 96.75 197 HIS A CA 1
ATOM 1580 C C . HIS A 1 197 ? 4.806 3.359 10.043 1.00 96.75 197 HIS A C 1
ATOM 1582 O O . HIS A 1 197 ? 3.851 2.585 9.954 1.00 96.75 197 HIS A O 1
ATOM 1588 N N . LEU A 1 198 ? 4.660 4.687 10.034 1.00 95.31 198 LEU A N 1
ATOM 1589 C CA . LEU A 1 198 ? 3.366 5.369 9.989 1.00 95.31 198 LEU A CA 1
ATOM 1590 C C . LEU A 1 198 ? 2.615 5.040 8.703 1.00 95.31 198 LEU A C 1
ATOM 1592 O O . LEU A 1 198 ? 1.455 4.640 8.748 1.00 95.31 198 LEU A O 1
ATOM 1596 N N . ARG A 1 199 ? 3.291 5.099 7.550 1.00 92.25 199 ARG A N 1
ATOM 1597 C CA . ARG A 1 199 ? 2.693 4.722 6.268 1.00 92.25 199 ARG A CA 1
ATOM 1598 C C . ARG A 1 199 ? 2.208 3.282 6.285 1.00 92.25 199 ARG A C 1
ATOM 1600 O O . ARG A 1 199 ? 1.141 3.034 5.744 1.00 92.25 199 ARG A O 1
ATOM 1607 N N . GLN A 1 200 ? 2.950 2.346 6.873 1.00 93.62 200 GLN A N 1
ATOM 1608 C CA . GLN A 1 200 ? 2.553 0.939 6.932 1.00 93.62 200 GLN A CA 1
ATOM 1609 C C . GLN A 1 200 ? 1.365 0.706 7.873 1.00 93.62 200 GLN A C 1
ATOM 1611 O O . GLN A 1 200 ? 0.440 -0.011 7.501 1.00 93.62 200 GLN A O 1
ATOM 1616 N N . LEU A 1 201 ? 1.345 1.334 9.050 1.00 94.69 201 LEU A N 1
ATOM 1617 C CA . LEU A 1 201 ? 0.227 1.207 9.988 1.00 94.69 201 LEU A CA 1
ATOM 1618 C C . LEU A 1 201 ? -1.056 1.868 9.457 1.00 94.69 201 LEU A C 1
ATOM 1620 O O . LEU A 1 201 ? -2.137 1.281 9.547 1.00 94.69 201 LEU A O 1
ATOM 1624 N N . THR A 1 202 ? -0.941 3.035 8.818 1.00 91.94 202 THR A N 1
ATOM 1625 C CA . THR A 1 202 ? -2.036 3.655 8.055 1.00 91.94 202 THR A CA 1
ATOM 1626 C C . THR A 1 202 ? -2.396 2.800 6.836 1.00 91.94 202 THR A C 1
ATOM 1628 O O . THR A 1 202 ? -3.563 2.709 6.456 1.00 91.94 202 THR A O 1
ATOM 1631 N N . ALA A 1 203 ? -1.423 2.112 6.218 1.00 88.62 203 ALA A N 1
ATOM 1632 C CA . ALA A 1 203 ? -1.664 1.192 5.107 1.00 88.62 203 ALA A CA 1
ATOM 1633 C C . ALA A 1 203 ? -2.607 0.041 5.532 1.00 88.62 203 ALA A C 1
ATOM 1635 O O . ALA A 1 203 ? -3.588 -0.312 4.875 1.00 88.62 203 ALA A O 1
ATOM 1636 N N . THR A 1 204 ? -2.352 -0.550 6.688 1.00 89.31 204 THR A N 1
ATOM 1637 C CA . THR A 1 204 ? -3.164 -1.665 7.185 1.00 89.31 204 THR A CA 1
ATOM 1638 C C . THR A 1 204 ? -4.405 -1.231 7.957 1.00 89.31 204 THR A C 1
ATOM 1640 O O . THR A 1 204 ? -5.164 -2.095 8.396 1.00 89.31 204 THR A O 1
ATOM 1643 N N . GLY A 1 205 ? -4.638 0.080 8.072 1.00 88.94 205 GLY A N 1
ATOM 1644 C CA . GLY A 1 205 ? -5.817 0.677 8.695 1.00 88.94 205 GLY A CA 1
ATOM 1645 C C . GLY A 1 205 ? -5.769 0.731 10.220 1.00 88.94 205 GLY A C 1
ATOM 1646 O O . GLY A 1 205 ? -6.801 1.013 10.816 1.00 88.94 205 GLY A O 1
ATOM 1647 N N . TYR A 1 206 ? -4.621 0.443 10.848 1.00 93.12 206 TYR A N 1
ATOM 1648 C CA . TYR A 1 206 ? -4.462 0.537 12.308 1.00 93.12 206 TYR A CA 1
ATOM 1649 C C . TYR A 1 206 ? -4.375 1.981 12.788 1.00 93.12 206 TYR A C 1
ATOM 1651 O O . TYR A 1 206 ? -4.707 2.248 13.937 1.00 93.12 206 TYR A O 1
ATOM 1659 N N . LEU A 1 207 ? -3.949 2.896 11.913 1.00 93.81 207 LEU A N 1
ATOM 1660 C CA . LEU A 1 207 ? -3.954 4.328 12.178 1.00 93.81 207 LEU A CA 1
ATOM 1661 C C . LEU A 1 207 ? -4.932 5.047 11.258 1.00 93.81 207 LEU A C 1
ATOM 1663 O O . LEU A 1 207 ? -5.017 4.745 10.063 1.00 93.81 207 LEU A O 1
ATOM 1667 N N . VAL A 1 208 ? -5.616 6.037 11.817 1.00 89.69 208 VAL A N 1
ATOM 1668 C CA . VAL A 1 208 ? -6.342 7.060 11.069 1.00 89.69 208 VAL A CA 1
ATOM 1669 C C . VAL A 1 208 ? -5.412 8.255 10.906 1.00 89.69 208 VAL A C 1
ATOM 1671 O O . VAL A 1 208 ? -4.877 8.758 11.887 1.00 89.69 208 VAL A O 1
ATOM 1674 N N . GLU A 1 209 ? -5.196 8.699 9.667 1.00 89.75 209 GLU A N 1
ATOM 1675 C CA . GLU A 1 209 ? -4.418 9.906 9.369 1.00 89.75 209 GLU A CA 1
ATOM 1676 C C . GLU A 1 209 ? -5.363 11.106 9.237 1.00 89.75 209 GLU A C 1
ATOM 1678 O O . GLU A 1 209 ? -6.360 11.049 8.513 1.00 89.75 209 GLU A O 1
ATOM 1683 N N . ARG A 1 210 ? -5.016 12.213 9.894 1.00 85.81 210 ARG A N 1
ATOM 1684 C CA . ARG A 1 210 ? -5.671 13.513 9.754 1.00 85.81 210 ARG A CA 1
ATOM 1685 C C . ARG A 1 210 ? -4.628 14.587 9.470 1.00 85.81 210 ARG A C 1
ATOM 1687 O O . ARG A 1 210 ? -3.576 14.638 10.106 1.00 85.81 210 ARG A O 1
ATOM 1694 N N . ARG A 1 211 ? -4.925 15.487 8.532 1.00 81.81 211 ARG A N 1
ATOM 1695 C CA . ARG A 1 211 ? -4.124 16.702 8.337 1.00 81.81 211 ARG A CA 1
ATOM 1696 C C . ARG A 1 211 ? -4.570 17.784 9.314 1.00 81.81 211 ARG A C 1
ATOM 1698 O O . ARG A 1 211 ? -5.738 18.168 9.325 1.00 81.81 211 ARG A O 1
ATOM 1705 N N . ARG A 1 212 ? -3.626 18.285 10.106 1.00 79.88 212 ARG A N 1
ATOM 1706 C CA . ARG A 1 212 ? -3.765 19.485 10.930 1.00 79.88 212 ARG A CA 1
ATOM 1707 C C . ARG A 1 212 ? -2.835 20.546 10.356 1.00 79.88 212 ARG A C 1
ATOM 1709 O O . ARG A 1 212 ? -1.625 20.486 10.558 1.00 79.88 212 ARG A O 1
ATOM 1716 N N . GLU A 1 213 ? -3.414 21.479 9.604 1.00 80.12 213 GLU A N 1
ATOM 1717 C CA . GLU A 1 213 ? -2.678 22.472 8.811 1.00 80.12 213 GLU A CA 1
ATOM 1718 C C . GLU A 1 213 ? -1.685 21.794 7.850 1.00 80.12 213 GLU A C 1
ATOM 1720 O O . GLU A 1 213 ? -2.098 21.181 6.866 1.00 80.12 213 GLU A O 1
ATOM 1725 N N . VAL A 1 214 ? -0.385 21.858 8.149 1.00 77.19 214 VAL A N 1
ATOM 1726 C CA . VAL A 1 214 ? 0.694 21.265 7.342 1.00 77.19 214 VAL A CA 1
ATOM 1727 C C . VAL A 1 214 ? 1.151 19.909 7.906 1.00 77.19 214 VAL A C 1
ATOM 1729 O O . VAL A 1 214 ? 1.827 19.140 7.221 1.00 77.19 214 VAL A O 1
ATOM 1732 N N . ALA A 1 215 ? 0.775 19.584 9.146 1.00 83.12 215 ALA A N 1
ATOM 1733 C CA . ALA A 1 215 ? 1.221 18.387 9.846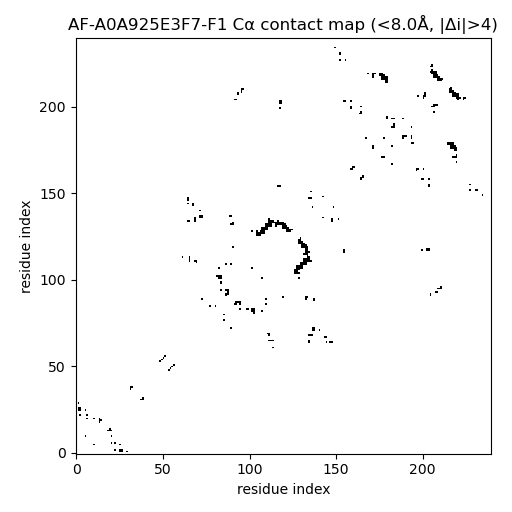 1.00 83.12 215 ALA A CA 1
ATOM 1734 C C . ALA A 1 215 ? 0.250 17.213 9.662 1.00 83.12 215 ALA A C 1
ATOM 1736 O O . ALA A 1 215 ? -0.972 17.366 9.674 1.00 83.12 215 ALA A O 1
ATOM 1737 N N . LYS A 1 216 ? 0.809 16.008 9.528 1.00 89.94 216 LYS A N 1
ATOM 1738 C CA . LYS A 1 216 ? 0.049 14.758 9.617 1.00 89.94 216 LYS A CA 1
ATOM 1739 C C . LYS A 1 216 ? 0.005 14.303 11.066 1.00 89.94 216 LYS A C 1
ATOM 1741 O O . LYS A 1 216 ? 1.065 14.127 11.673 1.00 89.94 216 LYS A O 1
ATOM 1746 N N . CYS A 1 217 ? -1.198 14.088 11.573 1.00 93.31 217 CYS A N 1
ATOM 1747 C CA . CYS A 1 217 ? -1.439 13.546 12.897 1.00 93.31 217 CYS A CA 1
ATOM 1748 C C . CYS A 1 217 ? -2.224 12.243 12.787 1.00 93.31 217 CYS A C 1
ATOM 1750 O O . CYS A 1 217 ? -2.967 12.028 11.826 1.00 93.31 217 CYS A O 1
ATOM 1752 N N . TYR A 1 218 ? -1.954 11.342 13.719 1.00 95.06 218 TYR A N 1
ATOM 1753 C CA . TYR A 1 218 ? -2.411 9.966 13.678 1.00 95.06 218 TYR A CA 1
ATOM 1754 C C . TYR A 1 218 ? -3.126 9.635 14.972 1.00 95.06 218 TYR A C 1
ATOM 1756 O O . TYR A 1 218 ? -2.678 10.049 16.037 1.00 95.06 218 TYR A O 1
ATOM 1764 N N . SER A 1 219 ? -4.191 8.854 14.866 1.00 94.44 219 SER A N 1
ATOM 1765 C CA . SER A 1 219 ? -4.884 8.243 15.996 1.00 94.44 219 SER A CA 1
ATOM 1766 C C . SER A 1 219 ? -5.080 6.750 15.751 1.00 94.44 219 SER A C 1
ATOM 1768 O O . SER A 1 219 ? -5.017 6.278 14.609 1.00 94.44 219 SER A O 1
ATOM 1770 N N . LEU A 1 220 ? -5.279 5.989 16.825 1.00 94.56 220 LEU A N 1
ATOM 1771 C CA . LEU A 1 220 ? -5.514 4.551 16.741 1.00 94.56 220 LEU A CA 1
ATOM 1772 C C . LEU A 1 220 ? -6.902 4.255 16.147 1.00 94.56 220 LEU A C 1
ATOM 1774 O O . LEU A 1 220 ? -7.885 4.913 16.476 1.00 94.56 220 LEU A O 1
ATOM 1778 N N . ASN A 1 221 ? -6.991 3.220 15.311 1.00 89.69 221 ASN A N 1
ATOM 1779 C CA . ASN A 1 221 ? -8.252 2.632 14.870 1.00 89.69 221 ASN A CA 1
ATOM 1780 C C . ASN A 1 221 ? -8.541 1.329 15.652 1.00 89.69 221 ASN A C 1
ATOM 1782 O O . ASN A 1 221 ? -8.019 0.269 15.278 1.00 89.69 221 ASN A O 1
ATOM 1786 N N . PRO A 1 222 ? -9.356 1.370 16.722 1.00 86.94 222 PRO A N 1
ATOM 1787 C CA . PRO A 1 222 ? -9.621 0.201 17.565 1.00 86.94 222 PRO A CA 1
ATOM 1788 C C . PRO A 1 222 ? -10.437 -0.888 16.851 1.00 86.94 222 PRO A C 1
ATOM 1790 O O . PRO A 1 222 ? -10.243 -2.082 17.109 1.00 86.94 222 PRO A O 1
ATOM 1793 N N . ASP A 1 223 ? -11.299 -0.505 15.908 1.00 84.62 223 ASP A N 1
ATOM 1794 C CA . ASP A 1 223 ? -12.131 -1.448 15.154 1.00 84.62 223 ASP A CA 1
ATOM 1795 C C . ASP A 1 223 ? -11.253 -2.373 14.308 1.00 84.62 223 ASP A C 1
ATOM 1797 O O . ASP A 1 223 ? -11.425 -3.594 14.297 1.00 84.62 223 ASP A O 1
ATOM 1801 N N . ARG A 1 224 ? -10.199 -1.817 13.696 1.00 86.19 224 ARG A N 1
ATOM 1802 C CA . ARG A 1 224 ? -9.273 -2.600 12.871 1.00 86.19 224 ARG A CA 1
ATOM 1803 C C . ARG A 1 224 ? -8.516 -3.669 13.659 1.00 86.19 224 ARG A C 1
ATOM 1805 O O . ARG A 1 224 ? -8.209 -4.741 13.117 1.00 86.19 224 ARG A O 1
ATOM 1812 N N . LEU A 1 225 ? -8.186 -3.387 14.917 1.00 85.94 225 LEU A N 1
ATOM 1813 C CA . LEU A 1 225 ? -7.539 -4.357 15.797 1.00 85.94 225 LEU A CA 1
ATOM 1814 C C . LEU A 1 225 ? -8.499 -5.511 16.114 1.00 85.94 225 LEU A C 1
ATOM 1816 O O . LEU A 1 225 ? -8.136 -6.680 15.951 1.00 85.94 225 LEU A O 1
ATOM 1820 N N . SER A 1 226 ? -9.741 -5.175 16.468 1.00 85.56 226 SER A N 1
ATOM 1821 C CA . SER A 1 226 ? -10.814 -6.136 16.748 1.00 85.56 226 SER A CA 1
ATOM 1822 C C . SER A 1 226 ? -11.077 -7.059 15.555 1.00 85.56 226 SER A C 1
ATOM 1824 O O . SER A 1 226 ? -11.092 -8.285 15.707 1.00 85.56 226 SER A O 1
ATOM 1826 N N . ASP A 1 227 ? -11.163 -6.495 14.349 1.00 84.38 227 ASP A N 1
ATOM 1827 C CA . ASP A 1 227 ? -11.320 -7.252 13.104 1.00 84.38 227 ASP A CA 1
ATOM 1828 C C . ASP A 1 227 ? -10.174 -8.232 12.866 1.00 84.38 227 ASP A C 1
ATOM 1830 O O . ASP A 1 227 ? -10.379 -9.348 12.389 1.00 84.38 227 ASP A O 1
ATOM 1834 N N . THR A 1 228 ? -8.943 -7.816 13.163 1.00 88.19 228 THR A N 1
ATOM 1835 C CA . THR A 1 228 ? -7.752 -8.640 12.933 1.00 88.19 228 THR A CA 1
ATOM 1836 C C . THR A 1 228 ? -7.722 -9.836 13.878 1.00 88.19 228 THR A C 1
ATOM 1838 O O . THR A 1 228 ? -7.449 -10.956 13.440 1.00 88.19 228 THR A O 1
ATOM 1841 N N . ILE A 1 229 ? -8.081 -9.635 15.148 1.00 88.31 229 ILE A N 1
ATOM 1842 C CA . ILE A 1 229 ? -8.213 -10.717 16.132 1.00 88.31 229 ILE A CA 1
ATOM 1843 C C . ILE A 1 229 ? -9.327 -11.684 15.715 1.00 88.31 229 ILE A C 1
ATOM 1845 O O . ILE A 1 229 ? -9.131 -12.903 15.744 1.00 88.31 229 ILE A O 1
ATOM 1849 N N . LEU A 1 230 ? -10.482 -11.166 15.285 1.00 83.81 230 LEU A N 1
ATOM 1850 C CA . LEU A 1 230 ? -11.598 -11.986 14.810 1.00 83.81 230 LEU A CA 1
ATOM 1851 C C . LEU A 1 230 ? -11.217 -12.802 13.566 1.00 83.81 230 LEU A C 1
ATOM 1853 O O . LEU A 1 230 ? -11.506 -14.001 13.506 1.00 83.81 230 LEU A O 1
ATOM 1857 N N . ALA A 1 231 ? -10.543 -12.180 12.599 1.00 83.44 231 ALA A N 1
ATOM 1858 C CA . ALA A 1 231 ? -10.071 -12.839 11.386 1.00 83.44 231 ALA A CA 1
ATOM 1859 C C . ALA A 1 231 ? -9.064 -13.951 11.706 1.00 83.44 231 ALA A C 1
ATOM 1861 O O . ALA A 1 231 ? -9.218 -15.068 11.213 1.00 83.44 231 ALA A O 1
ATOM 1862 N N . LEU A 1 232 ? -8.090 -13.692 12.587 1.00 87.19 232 LEU A N 1
ATOM 1863 C CA . LEU A 1 232 ? -7.118 -14.694 13.034 1.00 87.19 232 LEU A CA 1
ATOM 1864 C C . LEU A 1 232 ? -7.804 -15.862 13.752 1.00 87.19 232 LEU A C 1
ATOM 1866 O O . LEU A 1 232 ? -7.543 -17.025 13.446 1.00 87.19 232 LEU A O 1
ATOM 1870 N N . ARG A 1 233 ? -8.730 -15.565 14.671 1.00 85.62 233 ARG A N 1
ATOM 1871 C CA . ARG A 1 233 ? -9.509 -16.580 15.393 1.00 85.62 233 ARG A CA 1
ATOM 1872 C C . ARG A 1 233 ? -10.318 -17.448 14.435 1.00 85.62 233 ARG A C 1
ATOM 1874 O O . ARG A 1 233 ? -10.358 -18.660 14.614 1.00 85.62 233 ARG A O 1
ATOM 1881 N N . THR A 1 234 ? -10.952 -16.839 13.437 1.00 82.88 234 THR A N 1
ATOM 1882 C CA . THR A 1 234 ? -11.740 -17.550 12.419 1.00 82.88 234 THR A CA 1
ATOM 1883 C C . THR A 1 234 ? -10.841 -18.421 11.546 1.00 82.88 234 THR A C 1
ATOM 1885 O O . THR A 1 234 ? -11.145 -19.592 11.346 1.00 82.88 234 THR A O 1
ATOM 1888 N N . PHE A 1 235 ? -9.696 -17.891 11.107 1.00 82.88 235 PHE A N 1
ATOM 1889 C CA . PHE A 1 235 ? -8.714 -18.616 10.300 1.00 82.88 235 PHE A CA 1
ATOM 1890 C C . PHE A 1 235 ? -8.176 -19.868 11.010 1.00 82.88 235 PHE A C 1
ATOM 1892 O O . PHE A 1 235 ? -8.038 -20.915 10.383 1.00 82.88 235 PHE A O 1
ATOM 1899 N N . VAL A 1 236 ? -7.913 -19.782 12.320 1.00 82.94 236 VAL A N 1
ATOM 1900 C CA . VAL A 1 236 ? -7.424 -20.915 13.127 1.00 82.94 236 VAL A CA 1
ATOM 1901 C C . VAL A 1 236 ? -8.541 -21.909 13.478 1.00 82.94 236 VAL A C 1
ATOM 1903 O O . VAL A 1 236 ? -8.269 -23.098 13.617 1.00 82.94 236 VAL A O 1
ATOM 1906 N N . ARG A 1 237 ? -9.795 -21.455 13.629 1.00 77.94 237 ARG A N 1
ATOM 1907 C CA . ARG A 1 237 ? -10.916 -22.296 14.093 1.00 77.94 237 ARG A CA 1
ATOM 1908 C C . ARG A 1 237 ? -11.627 -23.117 13.012 1.00 77.94 237 ARG A C 1
ATOM 1910 O O . ARG A 1 237 ? -12.433 -23.957 13.392 1.00 77.94 237 ARG A O 1
ATOM 1917 N N . GLY A 1 238 ? -11.327 -22.949 11.722 1.00 59.09 238 GLY A N 1
ATOM 1918 C CA . GLY A 1 238 ? -11.709 -23.950 10.714 1.00 59.09 238 GLY A CA 1
ATOM 1919 C C . GLY A 1 238 ? -11.887 -23.428 9.287 1.00 59.09 238 GLY A C 1
ATOM 1920 O O . GLY A 1 238 ? -12.131 -22.242 9.088 1.00 59.09 238 GLY A O 1
ATOM 1921 N N . LYS A 1 239 ? -11.840 -24.235 8.211 1.00 47.59 239 LYS A N 1
ATOM 1922 C CA . LYS A 1 239 ? -11.583 -25.682 7.941 1.00 47.59 239 LYS A CA 1
ATOM 1923 C C . LYS A 1 239 ? -11.772 -26.752 9.042 1.00 47.59 239 LYS A C 1
ATOM 1925 O O . LYS A 1 239 ? -10.991 -27.698 9.097 1.00 47.59 239 LYS A O 1
ATOM 1930 N N . ALA A 1 240 ? -12.809 -26.640 9.861 1.00 36.47 240 ALA A N 1
ATOM 1931 C CA . ALA A 1 240 ? -13.332 -27.717 10.700 1.00 36.47 240 ALA A CA 1
ATOM 1932 C C . ALA A 1 240 ? -14.821 -27.859 10.387 1.00 36.47 240 ALA A C 1
ATOM 1934 O O . ALA A 1 240 ? -15.452 -26.795 10.177 1.00 36.47 240 ALA A O 1
#

Mean predicted aligned error: 8.57 Å

Radius of gyration: 23.03 Å; Cα contacts (8 Å, |Δi|>4): 239; chains: 1; bounding box: 60×50×61 Å

Nearest PDB structures (foldseek):
  3f72-assembly1_B  TM=8.185E-01  e=8.124E-06  Staphylococcus aureus
  1u2w-assembly1_B  TM=8.205E-01  e=2.424E-05  Staphylococcus aureus
  6uvu-assembly1_A  TM=6.675E-01  e=5.745E-05  Comamonas testosteroni
  4jba-assembly1_B  TM=7.024E-01  e=8.093E-03  Escherichia coli K-12
  3s2w-assembly1_A  TM=6.266E-01  e=1.614E-02  Methanosarcina mazei Go1

Solvent-accessible surface area (backbone atoms only — not comparable to full-atom values): 13779 Å² total; per-residue (Å²): 103,75,50,54,53,49,44,75,74,44,45,68,64,30,55,77,70,75,43,83,85,71,56,62,66,51,60,68,42,46,66,31,76,79,29,64,70,57,35,51,50,53,52,52,51,50,52,47,50,47,34,72,77,57,44,49,65,51,46,68,68,46,46,65,61,39,49,54,27,52,56,54,54,68,71,54,87,60,81,94,53,52,50,56,54,47,46,26,61,76,63,66,41,85,78,68,71,91,50,66,60,47,71,72,40,82,40,77,47,79,41,62,31,91,79,57,47,61,43,70,51,76,50,77,55,92,66,34,36,39,39,38,27,37,52,55,74,52,88,92,62,82,83,90,56,76,67,58,54,55,54,51,50,50,57,52,47,60,54,56,73,38,69,68,50,45,51,52,53,52,53,24,70,77,55,57,56,48,38,59,68,55,54,24,61,76,67,72,43,53,70,70,56,42,50,51,49,51,51,45,34,42,32,66,36,42,29,45,71,44,78,58,90,91,42,53,28,36,25,66,31,67,65,49,51,53,52,49,53,51,50,51,52,46,66,73,68,44,105,111

pLDDT: mean 87.51, std 9.79, range [36.47, 98.0]

Secondary structure (DSSP, 8-state):
-HHHHHHHHHHHHHHTTT----THHHHHHHHHHT-HHHHHHHHHHHHHHHIIIIIHHHHHHHHHHHHHHHHHHHTS--TT--HHHHHHHHH-S---STTGGGGG-SEEEEEEESSSTT-EEEEEETTEEEEEEE--PPTTPPPS-HHHHHHHHHHHHHHHS-HHHHHHHHHHHHHSEEEHHHHHHHTT--HHHHHHHHHHHHHTTSEEEEEETTEEEEEE-HHHHHHHHHHHHHHHH---